Protein 2W7T (pdb70)

Organism: Trypanosoma brucei brucei (strain 927/4 GUTat10.1) (NCBI:txid185431)

Structure (mmCIF, N/CA/C/O backbone):
data_2W7T
#
_entry.id   2W7T
#
_cell.length_a   50.480
_cell.length_b   63.680
_cell.length_c   76.580
_cell.angle_alpha   90.00
_cell.angle_beta   90.00
_cell.angle_gamma   90.00
#
_symmetry.space_group_name_H-M   'P 21 21 21'
#
loop_
_entity.id
_entity.type
_entity.pdbx_description
1 polymer 'PUTATIVE CYTIDINE TRIPHOSPHATE SYNTHASE'
2 non-polymer 'CHLORIDE ION'
3 water water
#
loop_
_atom_site.group_PDB
_atom_site.id
_atom_site.type_symbol
_atom_site.label_atom_id
_atom_site.label_alt_id
_atom_site.label_comp_id
_atom_site.label_asym_id
_atom_site.label_entity_id
_atom_site.label_seq_id
_atom_site.pdbx_PDB_ins_code
_atom_site.Cartn_x
_atom_site.Cartn_y
_atom_site.Cartn_z
_atom_site.occupancy
_atom_site.B_iso_or_equiv
_atom_site.auth_seq_id
_atom_site.auth_comp_id
_atom_site.auth_asym_id
_atom_site.auth_atom_id
_atom_site.pdbx_PDB_model_num
ATOM 1 N N . THR A 1 8 ? 34.285 40.278 18.319 1.00 25.26 324 THR A N 1
ATOM 2 C CA . THR A 1 8 ? 35.187 41.402 18.745 1.00 25.01 324 THR A CA 1
ATOM 3 C C . THR A 1 8 ? 36.159 41.807 17.649 1.00 23.72 324 THR A C 1
ATOM 4 O O . THR A 1 8 ? 36.663 40.960 16.912 1.00 24.02 324 THR A O 1
ATOM 8 N N . VAL A 1 9 ? 36.449 43.099 17.568 1.00 22.10 325 VAL A N 1
ATOM 9 C CA . VAL A 1 9 ? 37.313 43.625 16.516 1.00 20.69 325 VAL A CA 1
ATOM 10 C C . VAL A 1 9 ? 38.664 44.045 17.096 1.00 19.70 325 VAL A C 1
ATOM 11 O O . VAL A 1 9 ? 38.732 44.967 17.889 1.00 19.58 325 VAL A O 1
ATOM 15 N N . ARG A 1 10 ? 39.727 43.355 16.698 1.00 18.98 326 ARG A N 1
ATOM 16 C CA . ARG A 1 10 ? 41.073 43.627 17.213 1.00 18.54 326 ARG A CA 1
ATOM 17 C C . ARG A 1 10 ? 41.751 44.771 16.470 1.00 16.70 326 ARG A C 1
ATOM 18 O O . ARG A 1 10 ? 42.119 44.602 15.300 1.00 16.36 326 ARG A O 1
ATOM 26 N N . ILE A 1 11 ? 41.955 45.900 17.148 1.00 15.08 327 ILE A N 1
ATOM 27 C CA . ILE A 1 11 ? 42.688 47.037 16.561 1.00 14.59 327 ILE A CA 1
ATOM 28 C C . ILE A 1 11 ? 44.028 47.256 17.258 1.00 14.10 327 ILE A C 1
ATOM 29 O O . ILE A 1 11 ? 44.081 47.396 18.488 1.00 13.21 327 ILE A O 1
ATOM 34 N N . ALA A 1 12 ? 45.111 47.262 16.466 1.00 13.47 328 ALA A N 1
ATOM 35 C CA . ALA A 1 12 ? 46.436 47.672 16.949 1.00 13.05 328 ALA A CA 1
ATOM 36 C C . ALA A 1 12 ? 46.486 49.212 17.018 1.00 12.98 328 ALA A C 1
ATOM 37 O O . ALA A 1 12 ? 46.308 49.878 15.997 1.00 11.92 328 ALA A O 1
ATOM 39 N N . PHE A 1 13 ? 46.719 49.748 18.221 1.00 13.05 329 PHE A N 1
ATOM 40 C CA . PHE A 1 13 ? 46.798 51.189 18.503 1.00 13.23 329 PHE A CA 1
ATOM 41 C C . PHE A 1 13 ? 48.256 51.473 18.754 1.00 13.82 329 PHE A C 1
ATOM 42 O O . PHE A 1 13 ? 48.780 51.150 19.823 1.00 13.55 329 PHE A O 1
ATOM 50 N N . VAL A 1 14 ? 48.920 52.055 17.763 1.00 14.91 330 VAL A N 1
ATOM 51 C CA . VAL A 1 14 ? 50.370 52.146 17.781 1.00 16.31 330 VAL A CA 1
ATOM 52 C C . VAL A 1 14 ? 50.836 53.483 18.307 1.00 17.57 330 VAL A C 1
ATOM 53 O O . VAL A 1 14 ? 50.794 54.478 17.599 1.00 17.69 330 VAL A O 1
ATOM 57 N N . GLY A 1 15 ? 51.282 53.476 19.563 1.00 19.66 331 GLY A N 1
ATOM 58 C CA . GLY A 1 15 ? 51.819 54.661 20.239 1.00 21.16 331 GLY A CA 1
ATOM 59 C C . GLY A 1 15 ? 52.501 54.250 21.545 1.00 22.77 331 GLY A C 1
ATOM 60 O O . GLY A 1 15 ? 53.650 53.781 21.543 1.00 21.67 331 GLY A O 1
ATOM 61 N N . LYS A 1 16 ? 51.775 54.399 22.657 1.00 24.83 332 LYS A N 1
ATOM 62 C CA . LYS A 1 16 ? 52.296 54.060 23.995 1.00 26.46 332 LYS A CA 1
ATOM 63 C C . LYS A 1 16 ? 51.351 53.126 24.762 1.00 27.52 332 LYS A C 1
ATOM 64 O O . LYS A 1 16 ? 50.194 52.904 24.352 1.00 27.59 332 LYS A O 1
ATOM 70 N N . TYR A 1 17 ? 51.871 52.576 25.864 1.00 28.46 333 TYR A N 1
ATOM 71 C CA . TYR A 1 17 ? 51.080 51.810 26.832 1.00 29.04 333 TYR A CA 1
ATOM 72 C C . TYR A 1 17 ? 50.135 52.749 27.584 1.00 30.24 333 TYR A C 1
ATOM 73 O O . TYR A 1 17 ? 50.457 53.929 27.798 1.00 30.07 333 TYR A O 1
ATOM 82 N N . LEU A 1 18 ? 48.975 52.218 27.978 1.00 31.79 334 LEU A N 1
ATOM 83 C CA . LEU A 1 18 ? 47.975 52.967 28.762 1.00 33.11 334 LEU A CA 1
ATOM 84 C C . LEU A 1 18 ? 48.607 53.765 29.894 1.00 34.43 334 LEU A C 1
ATOM 85 O O . LEU A 1 18 ? 48.335 54.962 30.072 1.00 34.65 334 LEU A O 1
ATOM 90 N N . GLN A 1 19 ? 49.449 53.067 30.651 1.00 35.79 335 GLN A N 1
ATOM 91 C CA . GLN A 1 19 ? 50.180 53.626 31.780 1.00 37.07 335 GLN A CA 1
ATOM 92 C C . GLN A 1 19 ? 50.785 55.006 31.501 1.00 37.77 335 GLN A C 1
ATOM 93 O O . GLN A 1 19 ? 50.695 55.901 32.343 1.00 38.58 335 GLN A O 1
ATOM 99 N N . ASP A 1 20 ? 51.399 55.173 30.329 1.00 38.25 336 ASP A N 1
ATOM 100 C CA . ASP A 1 20 ? 52.229 56.354 30.040 1.00 38.61 336 ASP A CA 1
ATOM 101 C C . ASP A 1 20 ? 51.659 57.267 28.937 1.00 38.60 336 ASP A C 1
ATOM 102 O O . ASP A 1 20 ? 52.361 58.153 28.432 1.00 39.10 336 ASP A O 1
ATOM 107 N N . ALA A 1 21 ? 50.389 57.058 28.588 1.00 38.45 337 ALA A N 1
ATOM 108 C CA . ALA A 1 21 ? 49.673 57.893 27.611 1.00 38.24 337 ALA A CA 1
ATOM 109 C C . ALA A 1 21 ? 49.006 59.127 28.255 1.00 38.05 337 ALA A C 1
ATOM 110 O O . ALA A 1 21 ? 48.703 60.100 27.560 1.00 37.84 337 ALA A O 1
ATOM 112 N N . GLY A 1 22 ? 48.765 59.068 29.569 1.00 37.52 338 GLY A N 1
ATOM 113 C CA . GLY A 1 22 ? 48.104 60.157 30.298 1.00 37.15 338 GLY A CA 1
ATOM 114 C C . GLY A 1 22 ? 46.647 60.353 29.896 1.00 36.21 338 GLY A C 1
ATOM 115 O O . GLY A 1 22 ? 45.806 59.476 30.103 1.00 36.87 338 GLY A O 1
ATOM 116 N N . ASP A 1 23 ? 46.345 61.519 29.336 1.00 35.13 339 ASP A N 1
ATOM 117 C CA . ASP A 1 23 ? 45.021 61.798 28.769 1.00 34.03 339 ASP A CA 1
ATOM 118 C C . ASP A 1 23 ? 45.162 62.163 27.285 1.00 32.62 339 ASP A C 1
ATOM 119 O O . ASP A 1 23 ? 44.288 62.824 26.702 1.00 32.11 339 ASP A O 1
ATOM 124 N N . THR A 1 24 ? 46.277 61.729 26.687 1.00 30.67 340 THR A N 1
ATOM 125 C CA . THR A 1 24 ? 46.649 62.124 25.334 1.00 29.67 340 THR A CA 1
ATOM 126 C C . THR A 1 24 ? 45.636 61.629 24.304 1.00 28.29 340 THR A C 1
ATOM 127 O O . THR A 1 24 ? 45.382 62.305 23.303 1.00 28.73 340 THR A O 1
ATOM 131 N N . TYR A 1 25 ? 45.060 60.458 24.552 1.00 26.48 341 TYR A N 1
ATOM 132 C CA . TYR A 1 25 ? 44.143 59.842 23.601 1.00 25.64 341 TYR A CA 1
ATOM 133 C C . TYR A 1 25 ? 42.686 59.988 24.013 1.00 24.06 341 TYR A C 1
ATOM 134 O O . TYR A 1 25 ? 41.830 59.297 23.491 1.00 23.11 341 TYR A O 1
ATOM 143 N N . PHE A 1 26 ? 42.398 60.897 24.938 1.00 22.84 342 PHE A N 1
ATOM 144 C CA . PHE A 1 26 ? 41.034 61.039 25.419 1.00 21.98 342 PHE A CA 1
ATOM 145 C C . PHE A 1 26 ? 40.016 61.156 24.275 1.00 20.54 342 PHE A C 1
ATOM 146 O O . PHE A 1 26 ? 39.067 60.382 24.188 1.00 20.14 342 PHE A O 1
ATOM 154 N N . SER A 1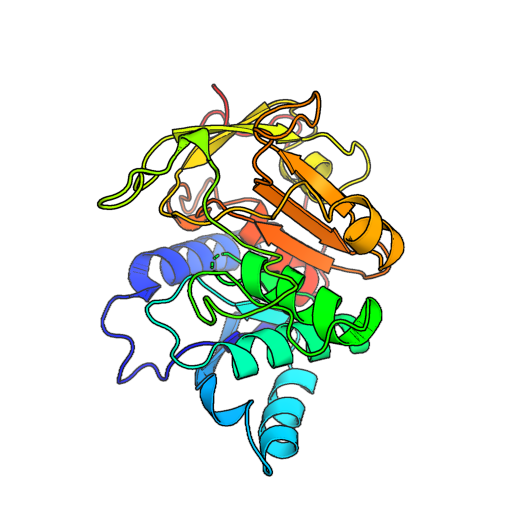 27 ? 40.209 62.123 23.397 1.00 19.05 343 SER A N 1
ATOM 155 C CA . SER A 1 27 ? 39.214 62.373 22.349 1.00 18.14 343 SER A CA 1
ATOM 156 C C . SER A 1 27 ? 39.241 61.274 21.273 1.00 16.84 343 SER A C 1
ATOM 157 O O . SER A 1 27 ? 38.203 60.946 20.695 1.00 15.26 343 SER A O 1
ATOM 160 N N . VAL A 1 28 ? 40.421 60.705 21.024 1.00 15.55 344 VAL A N 1
ATOM 161 C CA . VAL A 1 28 ? 40.541 59.611 20.056 1.00 15.00 344 VAL A CA 1
ATOM 162 C C . VAL A 1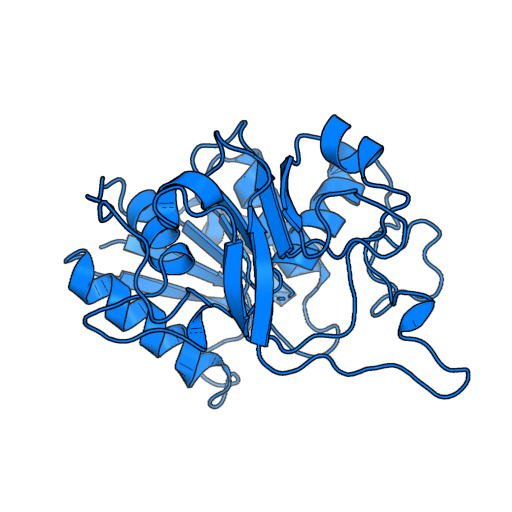 28 ? 39.668 58.444 20.515 1.00 15.12 344 VAL A C 1
ATOM 163 O O . VAL A 1 28 ? 38.868 57.939 19.753 1.00 14.81 344 VAL A O 1
ATOM 167 N N . LEU A 1 29 ? 39.797 58.080 21.784 1.00 15.92 345 LEU A N 1
ATOM 168 C CA . LEU A 1 29 ? 39.069 56.953 22.363 1.00 16.49 345 LEU A CA 1
ATOM 169 C C . LEU A 1 29 ? 37.567 57.205 22.448 1.00 16.75 345 LEU A C 1
ATOM 170 O O . LEU A 1 29 ? 36.769 56.274 22.291 1.00 15.73 345 LEU A O 1
ATOM 175 N N . GLN A 1 30 ? 37.179 58.462 22.671 1.00 17.02 346 GLN A N 1
ATOM 176 C CA . GLN A 1 30 ? 35.765 58.870 22.605 1.00 18.04 346 GLN A CA 1
ATOM 177 C C . GLN A 1 30 ? 35.167 58.601 21.236 1.00 17.06 346 GLN A C 1
ATOM 178 O O . GLN A 1 30 ? 34.064 58.110 21.127 1.00 16.97 346 GLN A O 1
ATOM 184 N N . CYS A 1 31 ? 35.903 58.978 20.198 1.00 16.60 347 CYS A N 1
ATOM 185 C CA . CYS A 1 31 ? 35.504 58.746 18.826 1.00 16.37 347 CYS A CA 1
ATOM 186 C C . CYS A 1 31 ? 35.374 57.248 18.568 1.00 16.44 347 CYS A C 1
ATOM 187 O O . CYS A 1 31 ? 34.360 56.816 18.048 1.00 15.80 347 CYS A O 1
ATOM 190 N N . PHE A 1 32 ? 36.373 56.454 18.952 1.00 16.54 348 PHE A N 1
ATOM 191 C CA . PHE A 1 32 ? 36.288 54.993 18.772 1.00 17.35 348 PHE A CA 1
ATOM 192 C C . PHE A 1 32 ? 35.023 54.445 19.421 1.00 17.56 348 PHE A C 1
ATOM 193 O O . PHE A 1 32 ? 34.416 53.507 18.924 1.00 17.26 348 PHE A O 1
ATOM 201 N N . GLU A 1 33 ? 34.641 55.039 20.544 1.00 18.11 349 GLU A N 1
ATOM 202 C CA . GLU A 1 33 ? 33.468 54.620 21.286 1.00 18.82 349 GLU A CA 1
ATOM 203 C C . GLU A 1 33 ? 32.167 55.017 20.562 1.00 18.05 349 GLU A C 1
ATOM 204 O O . GLU A 1 33 ? 31.225 54.230 20.532 1.00 17.77 349 GLU A O 1
ATOM 210 N N . HIS A 1 34 ? 32.121 56.208 19.966 1.00 17.60 350 HIS A N 1
ATOM 211 C CA . HIS A 1 34 ? 30.998 56.604 19.091 1.00 17.86 350 HIS A CA 1
ATOM 212 C C . HIS A 1 34 ? 30.778 55.596 17.956 1.00 17.92 350 HIS A C 1
ATOM 213 O O . HIS A 1 34 ? 29.636 55.268 17.572 1.00 17.00 350 HIS A O 1
ATOM 220 N N . CYS A 1 35 ? 31.892 55.160 17.387 1.00 17.01 351 CYS A N 1
ATOM 221 C CA . CYS A 1 35 ? 31.886 54.247 16.271 1.00 17.64 351 CYS A CA 1
ATOM 222 C C . CYS A 1 35 ? 31.449 52.851 16.723 1.00 18.70 351 CYS A C 1
ATOM 223 O O . CYS A 1 35 ? 30.656 52.189 16.046 1.00 18.52 351 CYS A O 1
ATOM 226 N N . GLN A 1 36 ? 31.966 52.426 17.865 1.00 19.90 352 GLN A N 1
ATOM 227 C CA . GLN A 1 36 ? 31.670 51.110 18.416 1.00 21.90 352 GLN A CA 1
ATOM 228 C C . GLN A 1 36 ? 30.170 50.954 18.579 1.00 22.50 352 GLN A C 1
ATOM 229 O O . GLN A 1 36 ? 29.598 49.894 18.269 1.00 22.17 352 GLN A O 1
ATOM 235 N N . ILE A 1 37 ? 29.536 52.036 19.033 1.00 23.30 353 ILE A N 1
ATOM 236 C CA . ILE A 1 37 ? 28.109 52.060 19.250 1.00 24.12 353 ILE A CA 1
ATOM 237 C C . ILE A 1 37 ? 27.360 52.079 17.930 1.00 24.29 353 ILE A C 1
ATOM 238 O O . ILE A 1 37 ? 26.361 51.363 17.778 1.00 24.92 353 ILE A O 1
ATOM 243 N N . ALA A 1 38 ? 27.820 52.895 16.976 1.00 24.00 354 ALA A N 1
ATOM 244 C CA . ALA A 1 38 ? 27.118 53.030 15.691 1.00 23.20 354 ALA A CA 1
ATOM 245 C C . ALA A 1 38 ? 27.145 51.723 14.887 1.00 22.64 354 ALA A C 1
ATOM 246 O O . ALA A 1 38 ? 26.211 51.444 14.114 1.00 22.19 354 ALA A O 1
ATOM 248 N N . LEU A 1 39 ? 28.222 50.953 15.059 1.00 21.96 355 LEU A N 1
ATOM 249 C CA . LEU A 1 39 ? 28.431 49.696 14.346 1.00 22.16 355 LEU A CA 1
ATOM 250 C C . LEU A 1 39 ? 27.945 48.472 15.111 1.00 22.78 355 LEU A C 1
ATOM 251 O O . LEU A 1 39 ? 27.741 47.428 14.512 1.00 22.82 355 LEU A O 1
ATOM 256 N N . GLN A 1 40 ? 27.826 48.587 16.428 1.00 23.42 356 GLN A N 1
ATOM 257 C CA . GLN A 1 40 ? 27.415 47.481 17.284 1.00 24.11 356 GLN A CA 1
ATOM 258 C C . GLN A 1 40 ? 28.419 46.340 17.256 1.00 24.12 356 GLN A C 1
ATOM 259 O O . GLN A 1 40 ? 28.079 45.168 17.067 1.00 24.35 356 GLN A O 1
ATOM 265 N N . VAL A 1 41 ? 29.677 46.704 17.485 1.00 24.23 357 VAL A N 1
ATOM 266 C CA . VAL A 1 41 ? 30.777 45.749 17.479 1.00 24.01 357 VAL A CA 1
ATOM 267 C C . VAL A 1 41 ? 31.534 45.821 18.802 1.00 24.07 357 VAL A C 1
ATOM 268 O O . VAL A 1 41 ? 31.643 46.879 19.418 1.00 23.77 357 VAL A O 1
ATOM 272 N N . ARG A 1 42 ? 32.047 44.680 19.233 1.00 23.78 358 ARG A N 1
ATOM 273 C CA . ARG A 1 42 ? 32.912 44.641 20.406 1.00 23.30 358 ARG A CA 1
ATOM 274 C C . ARG A 1 42 ? 34.324 45.075 19.989 1.00 22.84 358 ARG A C 1
ATOM 275 O O . ARG A 1 42 ? 35.042 44.285 19.393 1.00 22.69 358 ARG A O 1
ATOM 277 N N . LEU A 1 43 ? 34.710 46.316 20.277 1.00 22.11 359 LEU A N 1
ATOM 278 C CA . LEU A 1 43 ? 36.091 46.766 20.034 1.00 21.91 359 LEU A CA 1
ATOM 279 C C . LEU A 1 43 ? 37.078 46.206 21.074 1.00 20.84 359 LEU A C 1
ATOM 280 O O . LEU A 1 43 ? 36.842 46.297 22.271 1.00 20.41 359 LEU A O 1
ATOM 285 N N . ASP A 1 44 ? 38.170 45.610 20.601 1.00 19.67 360 ASP A N 1
ATOM 286 C CA . ASP A 1 44 ? 39.265 45.189 21.465 1.00 18.92 360 ASP A CA 1
ATOM 287 C C . ASP A 1 44 ? 40.576 45.844 21.011 1.00 17.73 360 ASP A C 1
ATOM 288 O O . ASP A 1 44 ? 41.283 45.326 20.134 1.00 17.21 360 ASP A O 1
ATOM 293 N N . ILE A 1 45 ? 40.901 46.985 21.610 1.00 16.18 361 ILE A N 1
ATOM 294 C CA . ILE A 1 45 ? 42.146 47.686 21.253 1.00 15.82 361 ILE A CA 1
ATOM 295 C C . ILE A 1 45 ? 43.387 47.045 21.916 1.00 14.99 361 ILE A C 1
ATOM 296 O O . ILE A 1 45 ? 43.417 46.799 23.132 1.00 13.77 361 ILE A O 1
ATOM 301 N N . LEU A 1 46 ? 44.374 46.729 21.077 1.00 14.33 362 LEU A N 1
ATOM 302 C CA . LEU A 1 46 ? 45.726 46.368 21.521 1.00 13.53 362 LEU A CA 1
ATOM 303 C C . LEU A 1 46 ? 46.599 47.637 21.542 1.00 13.08 362 LEU A C 1
ATOM 304 O O . LEU A 1 46 ? 46.942 48.166 20.481 1.00 12.33 362 LEU A O 1
ATOM 309 N N . TYR A 1 47 ? 46.931 48.119 22.736 1.00 12.37 363 TYR A N 1
ATOM 310 C CA . TYR A 1 47 ? 47.860 49.257 22.900 1.00 12.76 363 TYR A CA 1
ATOM 311 C C . TYR A 1 47 ? 49.293 48.771 22.760 1.00 11.65 363 TYR A C 1
ATOM 312 O O . TYR A 1 47 ? 49.785 48.019 23.582 1.00 10.64 363 TYR A O 1
ATOM 321 N N . VAL A 1 48 ? 49.925 49.196 21.672 1.00 11.71 364 VAL A N 1
ATOM 322 C CA . VAL A 1 48 ? 51.257 48.757 21.291 1.00 12.12 364 VAL A CA 1
ATOM 323 C C . VAL A 1 48 ? 52.231 49.916 21.467 1.00 12.00 364 VAL A C 1
ATOM 324 O O . VAL A 1 48 ? 51.983 51.019 20.993 1.00 11.61 364 VAL A O 1
ATOM 328 N N . ASP A 1 49 ? 53.321 49.657 22.168 1.00 12.25 365 ASP A N 1
ATOM 329 C CA . ASP A 1 49 ? 54.438 50.601 22.262 1.00 12.73 365 ASP A CA 1
ATOM 330 C C . ASP A 1 49 ? 55.164 50.627 20.925 1.00 12.75 365 ASP A C 1
ATOM 331 O O . ASP A 1 49 ? 55.757 49.615 20.517 1.00 12.33 365 ASP A O 1
ATOM 336 N N . SER A 1 50 ? 55.120 51.779 20.246 1.00 12.72 366 SER A N 1
ATOM 337 C CA . SER A 1 50 ? 55.687 51.903 18.885 1.00 12.36 366 SER A CA 1
ATOM 338 C C . SER A 1 50 ? 57.174 51.561 18.815 1.00 12.32 366 SER A C 1
ATOM 339 O O . SER A 1 50 ? 57.673 51.124 17.771 1.00 10.76 366 SER A O 1
ATOM 342 N N . GLU A 1 51 ? 57.903 51.797 19.906 1.00 12.55 367 GLU A N 1
ATOM 343 C CA . GLU A 1 51 ? 59.331 51.514 19.924 1.00 13.57 367 GLU A CA 1
ATOM 344 C C . GLU A 1 51 ? 59.659 50.016 19.804 1.00 13.55 367 GLU A C 1
ATOM 345 O O . GLU A 1 51 ? 60.741 49.643 19.361 1.00 11.89 367 GLU A O 1
ATOM 351 N N . GLU A 1 52 ? 58.703 49.162 20.161 1.00 14.55 368 GLU A N 1
ATOM 352 C CA . GLU A 1 52 ? 58.858 47.709 20.013 1.00 15.42 368 GLU A CA 1
ATOM 353 C C . GLU A 1 52 ? 58.815 47.266 18.541 1.00 15.92 368 GLU A C 1
ATOM 354 O O . GLU A 1 52 ? 59.186 46.135 18.198 1.00 15.52 368 GLU A O 1
ATOM 360 N N . LEU A 1 53 ? 58.372 48.168 17.671 1.00 16.39 369 LEU A N 1
ATOM 361 C CA . LEU A 1 53 ? 58.325 47.910 16.237 1.00 16.88 369 LEU A CA 1
ATOM 362 C C . LEU A 1 53 ? 59.585 48.398 15.518 1.00 17.77 369 LEU A C 1
ATOM 363 O O . LEU A 1 53 ? 59.643 48.401 14.277 1.00 17.24 369 LEU A O 1
ATOM 368 N N . GLU A 1 54 ? 60.590 48.802 16.292 1.00 18.68 370 GLU A N 1
ATOM 369 C CA . GLU A 1 54 ? 61.910 49.115 15.741 1.00 19.72 370 GLU A CA 1
ATOM 370 C C . GLU A 1 54 ? 63.004 48.241 16.362 1.00 20.26 370 GLU A C 1
ATOM 371 O O . GLU A 1 54 ? 62.858 47.732 17.475 1.00 19.46 370 GLU A O 1
ATOM 377 N N . GLY A 1 55 ? 64.089 48.060 15.613 1.00 21.03 371 GLY A N 1
ATOM 378 C CA . GLY A 1 55 ? 65.276 47.355 16.103 1.00 22.03 371 GLY A CA 1
ATOM 379 C C . GLY A 1 55 ? 65.376 45.884 15.698 1.00 22.88 371 GLY A C 1
ATOM 380 O O . GLY A 1 55 ? 64.507 45.357 14.993 1.00 22.97 371 GLY A O 1
ATOM 381 N N . PRO A 1 56 ? 66.440 45.198 16.167 1.00 23.84 372 PRO A N 1
ATOM 382 C CA . PRO A 1 56 ? 66.691 43.800 15.801 1.00 24.28 372 PRO A CA 1
ATOM 383 C C . PRO A 1 56 ? 65.538 42.835 16.111 1.00 24.06 372 PRO A C 1
ATOM 384 O O . PRO A 1 56 ? 65.365 41.843 15.405 1.00 24.33 372 PRO A O 1
ATOM 388 N N . ASN A 1 57 ? 64.752 43.129 17.139 1.00 24.18 373 ASN A N 1
ATOM 389 C CA . ASN A 1 57 ? 63.715 42.194 17.590 1.00 24.24 373 ASN A CA 1
ATOM 390 C C . ASN A 1 57 ? 62.322 42.461 17.038 1.00 23.47 373 ASN A C 1
ATOM 391 O O . ASN A 1 57 ? 61.394 41.715 17.345 1.00 23.56 373 ASN A O 1
ATOM 396 N N . ALA A 1 58 ? 62.187 43.498 16.206 1.00 22.79 374 ALA A N 1
ATOM 397 C CA . ALA A 1 58 ? 60.888 44.027 15.772 1.00 22.01 374 ALA A CA 1
ATOM 398 C C . ALA A 1 58 ? 59.949 43.006 15.125 1.00 21.57 374 ALA A C 1
ATOM 399 O O . ALA A 1 58 ? 58.741 43.209 15.145 1.00 20.41 374 ALA A O 1
ATOM 401 N N . ASP A 1 59 ? 60.487 41.926 14.547 1.00 21.39 375 ASP A N 1
ATOM 402 C CA . ASP A 1 59 ? 59.635 40.881 13.938 1.00 21.82 375 ASP A CA 1
ATOM 403 C C . ASP A 1 59 ? 58.646 40.286 14.981 1.00 21.36 375 ASP A C 1
ATOM 404 O O . ASP A 1 59 ? 57.547 39.848 14.635 1.00 21.04 375 ASP A O 1
ATOM 409 N N . GLU A 1 60 ? 59.055 40.292 16.250 1.00 20.70 376 GLU A N 1
ATOM 410 C CA . GLU A 1 60 ? 58.204 39.878 17.377 1.00 20.59 376 GLU A CA 1
ATOM 411 C C . GLU A 1 60 ? 56.944 40.748 17.507 1.00 20.15 376 GLU A C 1
ATOM 412 O O . GLU A 1 60 ? 55.843 40.234 17.715 1.00 19.42 376 GLU A O 1
ATOM 418 N N . ALA A 1 61 ? 57.127 42.061 17.371 1.00 19.37 377 ALA A N 1
ATOM 419 C CA . ALA A 1 61 ? 56.034 43.032 17.415 1.00 19.32 377 ALA A CA 1
ATOM 420 C C . ALA A 1 61 ? 55.208 43.047 16.146 1.00 19.37 377 ALA A C 1
ATOM 421 O O . ALA A 1 61 ? 53.988 43.237 16.183 1.00 19.59 377 ALA A O 1
ATOM 423 N N . ARG A 1 62 ? 55.878 42.912 15.008 1.00 19.63 378 ARG A N 1
ATOM 424 C CA . ARG A 1 62 ? 55.178 42.819 13.746 1.00 20.28 378 ARG A CA 1
ATOM 425 C C . ARG A 1 62 ? 54.171 41.665 13.787 1.00 19.56 378 ARG A C 1
ATOM 426 O O . ARG A 1 62 ? 53.068 41.793 13.271 1.00 18.76 378 ARG A O 1
ATOM 434 N N . LYS A 1 63 ? 54.556 40.540 14.395 1.00 19.55 379 LYS A N 1
ATOM 435 C CA . LYS A 1 63 ? 53.661 39.375 14.494 1.00 19.70 379 LYS A CA 1
ATOM 436 C C . LYS A 1 63 ? 52.360 39.753 15.217 1.00 18.58 379 LYS A C 1
ATOM 437 O O . LYS A 1 63 ? 51.279 39.334 14.818 1.00 18.90 379 LYS A O 1
ATOM 443 N N . ALA A 1 64 ? 52.468 40.557 16.267 1.00 17.49 380 ALA A N 1
ATOM 444 C CA . ALA A 1 64 ? 51.288 41.016 16.992 1.00 16.83 380 ALA A CA 1
ATOM 445 C C . ALA A 1 64 ? 50.323 41.785 16.050 1.00 15.93 380 ALA A C 1
ATOM 446 O O . ALA A 1 64 ? 49.111 41.552 16.061 1.00 14.92 380 ALA A O 1
ATOM 448 N N . LEU A 1 65 ? 50.871 42.642 15.196 1.00 15.26 381 LEU A N 1
ATOM 449 C CA . LEU A 1 65 ? 50.054 43.413 14.245 1.00 15.58 381 LEU A CA 1
ATOM 450 C C . LEU A 1 65 ? 49.334 42.522 13.226 1.00 15.50 381 LEU A C 1
ATOM 451 O O . LEU A 1 65 ? 48.204 42.805 12.850 1.00 14.84 381 LEU A O 1
ATOM 456 N N . LEU A 1 66 ? 50.003 41.450 12.795 1.00 15.92 382 LEU A N 1
ATOM 457 C CA . LEU A 1 66 ? 49.466 40.550 11.778 1.00 16.49 382 LEU A CA 1
ATOM 458 C C . LEU A 1 66 ? 48.226 39.824 12.260 1.00 16.15 382 LEU A C 1
ATOM 459 O O . LEU A 1 66 ? 47.436 39.357 11.461 1.00 16.73 382 LEU A O 1
ATOM 464 N N . GLY A 1 67 ? 48.074 39.700 13.568 1.00 15.73 383 GLY A N 1
ATOM 465 C CA . GLY A 1 67 ? 46.895 39.073 14.129 1.00 15.66 383 GLY A CA 1
ATOM 466 C C . GLY A 1 67 ? 45.787 40.059 14.423 1.00 14.48 383 GLY A C 1
ATOM 467 O O . GLY A 1 67 ? 44.795 39.691 15.002 1.00 14.81 383 GLY A O 1
ATOM 468 N N . CYS A 1 68 ? 45.935 41.309 14.002 1.00 13.69 384 CYS A N 1
ATOM 469 C CA . CYS A 1 68 ? 44.894 42.307 14.208 1.00 12.63 384 CYS A CA 1
ATOM 470 C C . CYS A 1 68 ? 43.966 42.459 12.981 1.00 12.65 384 CYS A C 1
ATOM 471 O O . CYS A 1 68 ? 44.336 42.106 11.869 1.00 13.74 384 CYS A O 1
ATOM 474 N N . ASP A 1 69 ? 42.768 42.993 13.201 1.00 12.01 385 ASP A N 1
ATOM 475 C CA . ASP A 1 69 ? 41.801 43.272 12.132 1.00 11.91 385 ASP A CA 1
ATOM 476 C C . ASP A 1 69 ? 42.016 44.669 11.523 1.00 10.73 385 ASP A C 1
ATOM 477 O O . ASP A 1 69 ? 41.580 44.952 10.410 1.00 9.30 385 ASP A O 1
ATOM 482 N N . GLY A 1 70 ? 42.658 45.536 12.296 1.00 9.85 386 GLY A N 1
ATOM 483 C CA . GLY A 1 70 ? 42.992 46.872 11.847 1.00 9.44 386 GLY A CA 1
ATOM 484 C C . GLY A 1 70 ? 44.205 47.384 12.581 1.00 8.78 386 GLY A C 1
ATOM 485 O O . GLY A 1 70 ? 44.544 46.911 13.656 1.00 8.49 386 GLY A O 1
ATOM 486 N N . ILE A 1 71 ? 44.862 48.347 11.958 1.00 9.05 387 ILE A N 1
ATOM 487 C CA . ILE A 1 71 ? 46.059 48.970 12.478 1.00 8.96 387 ILE A CA 1
ATOM 488 C C . ILE A 1 71 ? 45.862 50.497 12.419 1.00 9.20 387 ILE A C 1
ATOM 489 O O . ILE A 1 71 ? 45.617 51.060 11.358 1.00 8.20 387 ILE A O 1
ATOM 494 N N . PHE A 1 72 ? 45.981 51.137 13.573 1.00 9.50 388 PHE A N 1
ATOM 495 C CA . PHE A 1 72 ? 45.724 52.558 13.726 1.00 9.97 388 PHE A CA 1
ATOM 496 C C . PHE A 1 72 ? 46.963 53.318 14.268 1.00 10.29 388 PHE A C 1
ATOM 497 O O . PHE A 1 72 ? 47.588 52.886 15.256 1.00 9.78 388 PHE A O 1
ATOM 505 N N . VAL A 1 73 ? 47.322 54.440 13.623 1.00 9.83 389 VAL A N 1
ATOM 506 C CA . VAL A 1 73 ? 48.402 55.291 14.119 1.00 9.87 389 VAL A CA 1
ATOM 507 C C . VAL A 1 73 ? 47.909 56.732 14.380 1.00 11.01 389 VAL A C 1
ATOM 508 O O . VAL A 1 73 ? 47.653 57.482 13.445 1.00 9.83 389 VAL A O 1
ATOM 512 N N . PRO A 1 74 ? 47.764 57.110 15.667 1.00 12.43 390 PRO A N 1
ATOM 513 C CA . PRO A 1 74 ? 47.294 58.453 15.978 1.00 13.71 390 PRO A CA 1
ATOM 514 C C . PRO A 1 74 ? 48.383 59.506 15.883 1.00 15.19 390 PRO A C 1
ATOM 515 O O . PRO A 1 74 ? 49.565 59.183 15.665 1.00 14.44 390 PRO A O 1
ATOM 519 N N . GLY A 1 75 ? 47.976 60.763 16.067 1.00 17.22 391 GLY A N 1
ATOM 520 C CA . GLY A 1 75 ? 48.926 61.851 16.265 1.00 18.95 391 GLY A CA 1
ATOM 521 C C . GLY A 1 75 ? 49.726 61.591 17.530 1.00 20.82 391 GLY A C 1
ATOM 522 O O . GLY A 1 75 ? 49.242 60.949 18.475 1.00 21.03 391 GLY A O 1
ATOM 523 N N . GLY A 1 76 ? 50.955 62.071 17.539 1.00 22.88 392 GLY A N 1
ATOM 524 C CA . GLY A 1 76 ? 51.857 61.864 18.659 1.00 25.70 392 GLY A CA 1
ATOM 525 C C . GLY A 1 76 ? 52.846 63.006 18.743 1.00 27.87 392 GLY A C 1
ATOM 526 O O . GLY A 1 76 ? 52.793 63.954 17.956 1.00 28.33 392 GLY A O 1
ATOM 527 N N . PHE A 1 77 ? 53.770 62.923 19.689 1.00 30.41 393 PHE A N 1
ATOM 528 C CA . PHE A 1 77 ? 54.631 64.069 19.950 1.00 31.61 393 PHE A CA 1
ATOM 529 C C . PHE A 1 77 ? 56.064 63.644 20.011 1.00 31.82 393 PHE A C 1
ATOM 530 O O . PHE A 1 77 ? 56.385 62.538 20.465 1.00 31.81 393 PHE A O 1
ATOM 538 N N . GLY A 1 78 ? 56.922 64.545 19.538 1.00 32.41 394 GLY A N 1
ATOM 539 C CA . GLY A 1 78 ? 58.344 64.288 19.419 1.00 32.62 394 GLY A CA 1
ATOM 540 C C . GLY A 1 78 ? 58.600 63.206 18.398 1.00 32.71 394 GLY A C 1
ATOM 541 O O . GLY A 1 78 ? 57.676 62.767 17.683 1.00 32.99 394 GLY A O 1
ATOM 542 N N . ASN A 1 79 ? 59.852 62.768 18.352 1.00 32.25 395 ASN A N 1
ATOM 543 C CA . ASN A 1 79 ? 60.288 61.761 17.387 1.00 32.36 395 ASN A CA 1
ATOM 544 C C . ASN A 1 79 ? 60.279 60.344 17.963 1.00 31.51 395 ASN A C 1
ATOM 545 O O . ASN A 1 79 ? 60.826 59.415 17.353 1.00 31.60 395 ASN A O 1
ATOM 550 N N . ARG A 1 80 ? 59.631 60.182 19.117 1.00 30.43 396 ARG A N 1
ATOM 551 C CA . ARG A 1 80 ? 59.562 58.894 19.787 1.00 29.16 396 ARG A CA 1
ATOM 552 C C . ARG A 1 80 ? 58.797 57.936 18.885 1.00 26.59 396 ARG A C 1
ATOM 553 O O . ARG A 1 80 ? 57.647 58.194 18.546 1.00 25.99 396 ARG A O 1
ATOM 561 N N . GLY A 1 81 ? 59.455 56.852 18.482 1.00 23.96 397 GLY A N 1
ATOM 562 C CA . GLY A 1 81 ? 58.785 55.752 17.811 1.00 21.84 397 GLY A CA 1
ATOM 563 C C . GLY A 1 81 ? 58.347 55.994 16.372 1.00 20.02 397 GLY A C 1
ATOM 564 O O . GLY A 1 81 ? 57.460 55.302 15.883 1.00 17.90 397 GLY A O 1
ATOM 565 N N . VAL A 1 82 ? 58.978 56.954 15.680 1.00 18.42 398 VAL A N 1
ATOM 566 C CA . VAL A 1 82 ? 58.611 57.260 14.300 1.00 16.94 398 VAL A CA 1
ATOM 567 C C . VAL A 1 82 ? 58.874 56.056 13.395 1.00 15.79 398 VAL A C 1
ATOM 568 O O . VAL A 1 82 ? 58.020 55.691 12.610 1.00 15.10 398 VAL A O 1
ATOM 572 N N . ASP A 1 83 ? 60.041 55.431 13.515 1.00 15.27 399 ASP A N 1
ATOM 573 C CA . ASP A 1 83 ? 60.392 54.266 12.684 1.00 14.59 399 ASP A CA 1
ATOM 574 C C . ASP A 1 83 ? 59.453 53.062 12.905 1.00 13.57 399 ASP A C 1
ATOM 575 O O . ASP A 1 83 ? 59.109 52.339 11.949 1.00 12.43 399 ASP A O 1
ATOM 580 N N . GLY A 1 84 ? 59.041 52.860 14.153 1.00 12.37 400 GLY A N 1
ATOM 581 C CA . GLY A 1 84 ? 58.046 51.843 14.478 1.00 11.95 400 GLY A CA 1
ATOM 582 C C . GLY A 1 84 ? 56.665 52.117 13.893 1.00 11.09 400 GLY A C 1
ATOM 583 O O . GLY A 1 84 ? 55.966 51.206 13.473 1.00 10.47 400 GLY A O 1
ATOM 584 N N . LYS A 1 85 ? 56.262 53.380 13.882 1.00 11.25 401 LYS A N 1
ATOM 585 C CA . LYS A 1 85 ? 54.983 53.778 13.281 1.00 10.83 401 LYS A CA 1
ATOM 586 C C . LYS A 1 85 ? 55.007 53.597 11.752 1.00 10.35 401 LYS A C 1
ATOM 587 O O . LYS A 1 85 ? 54.030 53.125 11.176 1.00 9.63 401 LYS A O 1
ATOM 593 N N . CYS A 1 86 ? 56.131 53.932 11.110 1.00 10.12 402 CYS A N 1
ATOM 594 C CA . CYS A 1 86 ? 56.344 53.619 9.706 1.00 10.54 402 CYS A CA 1
ATOM 595 C C . CYS A 1 86 ? 56.229 52.117 9.469 1.00 10.77 402 CYS A C 1
ATOM 596 O O . CYS A 1 86 ? 55.598 51.694 8.510 1.00 10.57 402 CYS A O 1
ATOM 599 N N . ALA A 1 87 ? 56.869 51.334 10.341 1.00 11.36 403 ALA A N 1
ATOM 600 C CA . ALA A 1 87 ? 56.794 49.864 10.306 1.00 11.30 403 ALA A CA 1
ATOM 601 C C . ALA A 1 87 ? 55.370 49.328 10.478 1.00 11.41 403 ALA A C 1
ATOM 602 O O . ALA A 1 87 ? 55.026 48.321 9.859 1.00 11.68 403 ALA A O 1
ATOM 604 N N . ALA A 1 88 ? 54.544 49.986 11.302 1.00 10.97 404 ALA A N 1
ATOM 605 C CA . ALA A 1 88 ? 53.095 49.650 11.369 1.00 10.93 404 ALA A CA 1
ATOM 606 C C . ALA A 1 88 ? 52.405 49.840 10.030 1.00 10.12 404 ALA A C 1
ATOM 607 O O . ALA A 1 88 ? 51.617 49.006 9.621 1.00 10.24 404 ALA A O 1
ATOM 609 N N . ALA A 1 89 ? 52.668 50.962 9.376 1.00 10.31 405 ALA A N 1
ATOM 610 C CA . ALA A 1 89 ? 52.092 51.249 8.052 1.00 9.76 405 ALA A CA 1
ATOM 611 C C . ALA A 1 89 ? 52.592 50.238 7.006 1.00 9.36 405 ALA A C 1
ATOM 612 O O . ALA A 1 89 ? 51.848 49.785 6.137 1.00 9.45 405 ALA A O 1
ATOM 614 N N . GLN A 1 90 ? 53.855 49.869 7.093 1.00 9.95 406 GLN A N 1
ATOM 615 C CA . GLN A 1 90 ? 54.403 48.865 6.182 1.00 10.87 406 GLN A CA 1
ATOM 616 C C . GLN A 1 90 ? 53.667 47.529 6.313 1.00 10.34 406 GLN A C 1
ATOM 617 O O . GLN A 1 90 ? 53.243 46.957 5.329 1.00 10.52 406 GLN A O 1
ATOM 623 N N . VAL A 1 91 ? 53.485 47.052 7.541 1.00 10.69 407 VAL A N 1
ATOM 624 C CA . VAL A 1 91 ? 52.778 45.776 7.777 1.00 10.32 407 VAL A CA 1
ATOM 625 C C . VAL A 1 91 ? 51.375 45.815 7.173 1.00 10.61 407 VAL A C 1
ATOM 626 O O . VAL A 1 91 ? 50.948 44.889 6.462 1.00 9.76 407 VAL A O 1
ATOM 630 N N . ALA A 1 92 ? 50.661 46.888 7.488 1.00 10.39 408 ALA A N 1
ATOM 631 C CA . ALA A 1 92 ? 49.350 47.136 6.930 1.00 10.46 408 ALA A CA 1
ATOM 632 C C . ALA A 1 92 ? 49.333 47.058 5.391 1.00 10.14 408 ALA A C 1
ATOM 633 O O . ALA A 1 92 ? 48.479 46.379 4.818 1.00 9.99 408 ALA A O 1
ATOM 635 N N . ARG A 1 93 ? 50.271 47.740 4.740 1.00 10.45 409 ARG A N 1
ATOM 636 C CA . ARG A 1 93 ? 50.298 47.843 3.272 1.00 11.21 409 ARG A CA 1
ATOM 637 C C . ARG A 1 93 ? 50.641 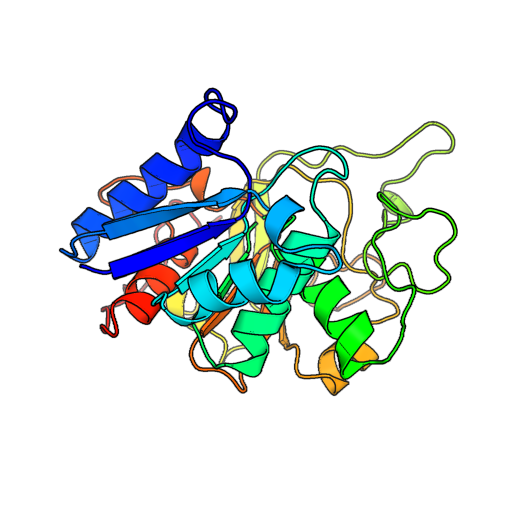46.491 2.647 1.00 12.66 409 ARG A C 1
ATOM 638 O O . ARG A 1 93 ? 49.988 46.051 1.724 1.00 13.91 409 ARG A O 1
ATOM 646 N N . MET A 1 94 ? 51.647 45.832 3.198 1.00 13.94 410 MET A N 1
ATOM 647 C CA . MET A 1 94 ? 52.088 44.531 2.716 1.00 14.98 410 MET A CA 1
ATOM 648 C C . MET A 1 94 ? 51.144 43.367 3.015 1.00 14.76 410 MET A C 1
ATOM 649 O O . MET A 1 94 ? 51.255 42.328 2.379 1.00 14.98 410 MET A O 1
ATOM 654 N N . ASN A 1 95 ? 50.207 43.525 3.950 1.00 14.59 411 ASN A N 1
ATOM 655 C CA . ASN A 1 95 ? 49.338 42.407 4.342 1.00 14.38 411 ASN A CA 1
ATOM 656 C C . ASN A 1 95 ? 47.857 42.645 4.154 1.00 13.42 411 ASN A C 1
ATOM 657 O O . ASN A 1 95 ? 47.062 41.837 4.587 1.00 13.40 411 ASN A O 1
ATOM 662 N N . ASN A 1 96 ? 47.488 43.753 3.518 1.00 12.63 412 ASN A N 1
ATOM 663 C CA . ASN A 1 96 ? 46.089 44.130 3.317 1.00 12.01 412 ASN A CA 1
ATOM 664 C C . ASN A 1 96 ? 45.261 44.038 4.626 1.00 11.09 412 ASN A C 1
ATOM 665 O O . ASN A 1 96 ? 44.141 43.521 4.652 1.00 10.58 412 ASN A O 1
ATOM 670 N N . ILE A 1 97 ? 45.840 44.569 5.701 1.00 9.84 413 ILE A N 1
ATOM 671 C CA . ILE A 1 97 ? 45.149 44.776 6.989 1.00 9.78 413 ILE A CA 1
ATOM 672 C C . ILE A 1 97 ? 44.723 46.249 6.998 1.00 8.95 413 ILE A C 1
ATOM 673 O O . ILE A 1 97 ? 45.581 47.120 6.804 1.00 8.78 413 ILE A O 1
ATOM 678 N N . PRO A 1 98 ? 43.400 46.536 7.132 1.00 8.60 414 PRO A N 1
ATOM 679 C CA . PRO A 1 98 ? 42.919 47.938 7.190 1.00 7.94 414 PRO A CA 1
ATOM 680 C C . PRO A 1 98 ? 43.811 48.872 8.031 1.00 7.44 414 PRO A C 1
ATOM 681 O O . PRO A 1 98 ? 44.203 48.524 9.158 1.00 5.29 414 PRO A O 1
ATOM 685 N N . TYR A 1 99 ? 44.124 50.041 7.465 1.00 7.35 415 TYR A N 1
ATOM 686 C CA . TYR A 1 99 ? 45.015 51.011 8.094 1.00 7.97 415 TYR A CA 1
ATOM 687 C C . TYR A 1 99 ? 44.344 52.360 8.160 1.00 7.86 415 TYR A C 1
ATOM 688 O O . TYR A 1 99 ? 43.760 52.806 7.164 1.00 6.48 415 TYR A O 1
ATOM 697 N N . PHE A 1 100 ? 44.463 52.999 9.325 1.00 7.63 416 PHE A N 1
ATOM 698 C CA . PHE A 1 100 ? 43.999 54.369 9.525 1.00 8.04 416 PHE A CA 1
ATOM 699 C C . PHE A 1 100 ? 45.047 55.184 10.286 1.00 7.61 416 PHE A C 1
ATOM 700 O O . PHE A 1 100 ? 45.449 54.830 11.379 1.00 7.74 416 PHE A O 1
ATOM 708 N N . GLY A 1 101 ? 45.507 56.264 9.664 1.00 7.16 417 GLY A N 1
ATOM 709 C CA . GLY A 1 101 ? 46.461 57.166 10.266 1.00 6.92 417 GLY A CA 1
ATOM 710 C C . GLY A 1 101 ? 45.909 58.582 10.401 1.00 6.39 417 GLY A C 1
ATOM 711 O O . GLY A 1 101 ? 45.177 59.052 9.536 1.00 6.16 417 GLY A O 1
ATOM 712 N N . VAL A 1 102 ? 46.222 59.240 11.511 1.00 6.05 418 VAL A N 1
ATOM 713 C CA . VAL A 1 102 ? 45.768 60.623 11.761 1.00 6.70 418 VAL A CA 1
ATOM 714 C C . VAL A 1 102 ? 46.989 61.520 12.052 1.00 6.90 418 VAL A C 1
ATOM 715 O O . VAL A 1 102 ? 47.776 61.239 12.972 1.00 6.97 418 VAL A O 1
ATOM 735 N N . LEU A 1 104 ? 50.263 62.499 12.368 1.00 9.44 420 LEU A N 1
ATOM 736 C CA . LEU A 1 104 ? 51.521 61.743 12.313 1.00 9.86 420 LEU A CA 1
ATOM 737 C C . LEU A 1 104 ? 51.333 60.383 11.618 1.00 9.77 420 LEU A C 1
ATOM 738 O O . LEU A 1 104 ? 52.260 59.884 10.943 1.00 9.44 420 LEU A O 1
ATOM 743 N N . GLY A 1 105 ? 50.137 59.817 11.785 1.00 9.89 421 GLY A N 1
ATOM 744 C CA . GLY A 1 105 ? 49.714 58.618 11.080 1.00 10.02 421 GLY A CA 1
ATOM 745 C C . GLY A 1 105 ? 49.704 58.732 9.562 1.00 9.74 421 GLY A C 1
ATOM 746 O O . GLY A 1 105 ? 49.998 57.762 8.885 1.00 9.90 421 GLY A O 1
ATOM 747 N N . MET A 1 106 ? 49.356 59.899 9.026 1.00 9.46 422 MET A N 1
ATOM 748 C CA . MET A 1 106 ? 49.462 60.113 7.580 1.00 10.24 422 MET A CA 1
ATOM 749 C C . MET A 1 106 ? 50.932 60.319 7.174 1.00 10.64 422 MET A C 1
ATOM 750 O O . MET A 1 106 ? 51.401 59.762 6.186 1.00 11.67 422 MET A O 1
ATOM 755 N N . GLN A 1 107 ? 51.667 61.093 7.953 1.00 10.87 423 GLN A N 1
ATOM 756 C CA . GLN A 1 107 ? 53.081 61.344 7.675 1.00 10.83 423 GLN A CA 1
ATOM 757 C C . GLN A 1 107 ? 53.925 60.064 7.572 1.00 9.92 423 GLN A C 1
ATOM 758 O O . GLN A 1 107 ? 54.775 59.938 6.694 1.00 8.42 423 GLN A O 1
ATOM 764 N N . VAL A 1 108 ? 53.696 59.128 8.490 1.00 9.22 424 VAL A N 1
ATOM 765 C CA . VAL A 1 108 ? 54.433 57.864 8.470 1.00 8.53 424 VAL A CA 1
ATOM 766 C C . VAL A 1 108 ? 54.026 56.969 7.279 1.00 8.15 424 VAL A C 1
ATOM 767 O O . VAL A 1 108 ? 54.841 56.198 6.801 1.00 8.12 424 VAL A O 1
ATOM 771 N N . ALA A 1 109 ? 52.782 57.067 6.817 1.00 7.58 425 ALA A N 1
ATOM 772 C CA . ALA A 1 109 ? 52.354 56.349 5.610 1.00 7.98 425 ALA A CA 1
ATOM 773 C C . ALA A 1 109 ? 53.168 56.846 4.410 1.00 7.60 425 ALA A C 1
ATOM 774 O O . ALA A 1 109 ? 53.658 56.058 3.597 1.00 6.98 425 ALA A O 1
ATOM 776 N N . VAL A 1 110 ? 53.359 58.162 4.343 1.00 7.78 426 VAL A N 1
ATOM 777 C CA . VAL A 1 110 ? 54.146 58.779 3.286 1.00 6.86 426 VAL A CA 1
ATOM 778 C C . VAL A 1 110 ? 55.626 58.386 3.382 1.00 7.42 426 VAL A C 1
ATOM 779 O O . VAL A 1 110 ? 56.241 58.015 2.370 1.00 6.16 426 VAL A O 1
ATOM 783 N N . ILE A 1 111 ? 56.181 58.442 4.600 1.00 7.96 427 ILE A N 1
ATOM 784 C CA . ILE A 1 111 ? 57.589 58.112 4.837 1.00 8.51 427 ILE A CA 1
ATOM 785 C C . ILE A 1 111 ? 57.865 56.630 4.551 1.00 8.77 427 ILE A C 1
ATOM 786 O O . ILE A 1 111 ? 58.852 56.269 3.869 1.00 7.54 427 ILE A O 1
ATOM 791 N N . GLU A 1 112 ? 56.962 55.793 5.063 1.00 9.13 428 GLU A N 1
ATOM 792 C CA . GLU A 1 112 ? 56.996 54.356 4.817 1.00 10.79 428 GLU A CA 1
ATOM 793 C C . GLU A 1 112 ? 57.098 54.035 3.317 1.00 10.67 428 GLU A C 1
ATOM 794 O O . GLU A 1 112 ? 57.956 53.265 2.875 1.00 10.69 428 GLU A O 1
ATOM 800 N N . LEU A 1 113 ? 56.175 54.605 2.565 1.00 11.08 429 LEU A N 1
ATOM 801 C CA . LEU A 1 113 ? 56.053 54.327 1.149 1.00 11.64 429 LEU A CA 1
ATOM 802 C C . LEU A 1 113 ? 57.275 54.860 0.410 1.00 11.68 429 LEU A C 1
ATOM 803 O O . LEU A 1 113 ? 57.795 54.195 -0.494 1.00 11.75 429 LEU A O 1
ATOM 808 N N . SER A 1 114 ? 57.757 56.027 0.825 1.00 11.87 430 SER A N 1
ATOM 809 C CA . SER A 1 114 ? 58.944 56.636 0.222 1.00 11.96 430 SER A CA 1
ATOM 810 C C . SER A 1 114 ? 60.199 55.767 0.412 1.00 12.36 430 SER A C 1
ATOM 811 O O . SER A 1 114 ? 61.008 55.621 -0.502 1.00 12.23 430 SER A O 1
ATOM 814 N N . ARG A 1 115 ? 60.342 55.185 1.593 1.00 12.83 431 ARG A N 1
ATOM 815 C CA . ARG A 1 115 ? 61.485 54.342 1.893 1.00 13.40 431 ARG A CA 1
ATOM 816 C C . ARG A 1 115 ? 61.367 53.008 1.197 1.00 13.00 431 ARG A C 1
ATOM 817 O O . ARG A 1 115 ? 62.290 52.605 0.518 1.00 12.98 431 ARG A O 1
ATOM 825 N N . ASN A 1 116 ? 60.227 52.342 1.345 1.00 12.53 432 ASN A N 1
ATOM 826 C CA . ASN A 1 116 ? 60.139 50.933 0.976 1.00 13.04 432 ASN A CA 1
ATOM 827 C C . ASN A 1 116 ? 59.682 50.632 -0.449 1.00 13.14 432 ASN A C 1
ATOM 828 O O . ASN A 1 116 ? 59.937 49.548 -0.944 1.00 13.84 432 ASN A O 1
ATOM 833 N N . VAL A 1 117 ? 59.023 51.576 -1.113 1.00 12.85 433 VAL A N 1
ATOM 834 C CA . VAL A 1 117 ? 58.604 51.370 -2.505 1.00 12.14 433 VAL A CA 1
ATOM 835 C C . VAL A 1 117 ? 59.303 52.361 -3.451 1.00 11.43 433 VAL A C 1
ATOM 836 O O . VAL A 1 117 ? 59.774 51.980 -4.520 1.00 10.45 433 VAL A O 1
ATOM 840 N N . VAL A 1 118 ? 59.391 53.623 -3.054 1.00 10.97 434 VAL A N 1
ATOM 841 C CA . VAL A 1 118 ? 60.049 54.631 -3.892 1.00 10.50 434 VAL A CA 1
ATOM 842 C C . VAL A 1 118 ? 61.568 54.420 -3.861 1.00 11.02 434 VAL A C 1
ATOM 843 O O . VAL A 1 118 ? 62.254 54.665 -4.855 1.00 10.29 434 VAL A O 1
ATOM 847 N N . GLY A 1 119 ? 62.071 53.941 -2.728 1.00 11.96 435 GLY A N 1
ATOM 848 C CA . GLY A 1 119 ? 63.451 53.504 -2.618 1.00 12.85 435 GLY A CA 1
ATOM 849 C C . GLY A 1 119 ? 64.358 54.579 -2.061 1.00 13.57 435 GLY A C 1
ATOM 850 O O . GLY A 1 119 ? 65.579 54.506 -2.222 1.00 13.61 435 GLY A O 1
ATOM 851 N N . TRP A 1 120 ? 63.758 55.567 -1.395 1.00 14.15 436 TRP A N 1
ATOM 852 C CA . TRP A 1 120 ? 64.505 56.635 -0.739 1.00 14.79 436 TRP A CA 1
ATOM 853 C C . TRP A 1 120 ? 64.748 56.264 0.709 1.00 15.63 436 TRP A C 1
ATOM 854 O O . TRP A 1 120 ? 63.966 56.612 1.604 1.00 15.35 436 TRP A O 1
ATOM 865 N N . SER A 1 121 ? 65.856 55.569 0.944 1.00 16.60 437 SER A N 1
ATOM 866 C CA . SER A 1 121 ? 66.152 55.038 2.273 1.00 17.35 437 SER A CA 1
ATOM 867 C C . SER A 1 121 ? 66.138 56.123 3.332 1.00 16.60 437 SER A C 1
ATOM 868 O O . SER A 1 121 ? 65.699 55.889 4.439 1.00 17.36 437 SER A O 1
ATOM 871 N N . ASP A 1 122 ? 66.574 57.324 2.983 1.00 16.06 438 ASP A N 1
ATOM 872 C CA . ASP A 1 122 ? 66.653 58.408 3.952 1.00 15.33 438 ASP A CA 1
ATOM 873 C C . ASP A 1 122 ? 65.408 59.301 4.001 1.00 14.10 438 ASP A C 1
ATOM 874 O O . ASP A 1 122 ? 65.449 60.378 4.576 1.00 14.86 438 ASP A O 1
ATOM 879 N N . ALA A 1 123 ? 64.303 58.862 3.415 1.00 12.93 439 ALA A N 1
ATOM 880 C CA . ALA A 1 123 ? 63.101 59.685 3.409 1.00 11.79 439 ALA A CA 1
ATOM 881 C C . ALA A 1 123 ? 62.619 59.891 4.841 1.00 11.07 439 ALA A C 1
ATOM 882 O O . ALA A 1 123 ? 62.580 58.969 5.659 1.00 8.17 439 ALA A O 1
ATOM 884 N N . ASN A 1 124 ? 62.294 61.145 5.136 1.00 10.95 440 ASN A N 1
ATOM 885 C CA . ASN A 1 124 ? 61.748 61.493 6.410 1.00 10.97 440 ASN A CA 1
ATOM 886 C C . ASN A 1 124 ? 60.934 62.784 6.340 1.00 11.02 440 ASN A C 1
ATOM 887 O O . ASN A 1 124 ? 60.841 63.418 5.292 1.00 11.05 440 ASN A O 1
ATOM 892 N N . SER A 1 125 ? 60.345 63.160 7.466 1.00 11.42 441 SER A N 1
ATOM 893 C CA . SER A 1 125 ? 59.895 64.534 7.645 1.00 11.61 441 SER A CA 1
ATOM 894 C C . SER A 1 125 ? 61.105 65.364 8.011 1.00 12.47 441 SER A C 1
ATOM 895 O O . SER A 1 125 ? 62.011 64.895 8.711 1.00 12.54 441 SER A O 1
ATOM 898 N N . GLU A 1 126 ? 61.086 66.611 7.557 1.00 13.70 442 GLU A N 1
ATOM 899 C CA . GLU A 1 126 ? 62.023 67.632 8.004 1.00 15.03 442 GLU A CA 1
ATOM 900 C C . GLU A 1 126 ? 62.096 67.697 9.541 1.00 16.00 442 GLU A C 1
ATOM 901 O O . GLU A 1 126 ? 63.105 68.129 10.106 1.00 15.94 442 GLU A O 1
ATOM 907 N N . GLU A 1 127 ? 61.023 67.273 10.212 1.00 16.58 443 GLU A N 1
ATOM 908 C CA . GLU A 1 127 ? 60.920 67.392 11.659 1.00 17.22 443 GLU A CA 1
ATOM 909 C C . GLU A 1 127 ? 61.875 66.449 12.388 1.00 17.48 443 GLU A C 1
ATOM 910 O O . GLU A 1 127 ? 62.413 66.780 13.440 1.00 17.15 443 GLU A O 1
ATOM 916 N N . PHE A 1 128 ? 62.058 65.263 11.822 1.00 18.06 444 PHE A N 1
ATOM 917 C CA . PHE A 1 128 ? 62.832 64.219 12.457 1.00 18.29 444 PHE A CA 1
ATOM 918 C C . PHE A 1 128 ? 64.228 64.072 11.862 1.00 18.88 444 PHE A C 1
ATOM 919 O O . PHE A 1 128 ? 65.097 63.520 12.513 1.00 18.78 444 PHE A O 1
ATOM 927 N N . ASN A 1 129 ? 64.441 64.549 10.634 1.00 19.59 445 ASN A N 1
ATOM 928 C CA . ASN A 1 129 ? 65.769 64.527 10.027 1.00 20.20 445 ASN A CA 1
ATOM 929 C C . ASN A 1 129 ? 65.950 65.681 9.054 1.00 20.96 445 ASN A C 1
ATOM 930 O O . ASN A 1 129 ? 65.678 65.556 7.849 1.00 21.18 445 ASN A O 1
ATOM 935 N N . LYS A 1 130 ? 66.414 66.803 9.605 1.00 21.69 446 LYS A N 1
ATOM 936 C CA . LYS A 1 130 ? 66.699 68.025 8.853 1.00 22.49 446 LYS A CA 1
ATOM 937 C C . LYS A 1 130 ? 67.732 67.817 7.737 1.00 22.29 446 LYS A C 1
ATOM 938 O O . LYS A 1 130 ? 67.790 68.609 6.797 1.00 23.87 446 LYS A O 1
ATOM 940 N N . GLU A 1 131 ? 68.537 66.765 7.839 1.00 21.83 447 GLU A N 1
ATOM 941 C CA . GLU A 1 131 ? 69.561 66.484 6.852 1.00 21.99 447 GLU A CA 1
ATOM 942 C C . GLU A 1 131 ? 69.111 65.564 5.698 1.00 21.45 447 GLU A C 1
ATOM 943 O O . GLU A 1 131 ? 69.856 65.396 4.720 1.00 21.25 447 GLU A O 1
ATOM 949 N N . SER A 1 132 ? 67.904 64.995 5.798 1.00 19.89 448 SER A N 1
ATOM 950 C CA . SER A 1 132 ? 67.381 64.103 4.753 1.00 19.04 448 SER A CA 1
ATOM 951 C C . SER A 1 132 ? 67.431 64.790 3.401 1.00 17.65 448 SER A C 1
ATOM 952 O O . SER A 1 132 ? 67.131 65.980 3.298 1.00 17.61 448 SER A O 1
ATOM 955 N N . THR A 1 133 ? 67.824 64.045 2.363 1.00 16.32 449 THR A N 1
ATOM 956 C CA . THR A 1 133 ? 67.755 64.554 0.982 1.00 15.08 449 THR A CA 1
ATOM 957 C C . THR A 1 133 ? 66.379 64.305 0.349 1.00 14.58 449 THR A C 1
ATOM 958 O O . THR A 1 133 ? 66.135 64.714 -0.796 1.00 13.72 449 THR A O 1
ATOM 962 N N . HIS A 1 134 ? 65.501 63.598 1.073 1.00 13.95 450 HIS A N 1
ATOM 963 C CA . HIS A 1 134 ? 64.128 63.361 0.637 1.00 13.27 450 HIS A CA 1
ATOM 964 C C . HIS A 1 134 ? 63.157 63.641 1.794 1.00 13.33 450 HIS A C 1
ATOM 965 O O . HIS A 1 134 ? 62.633 62.739 2.449 1.00 11.92 450 HIS A O 1
ATOM 972 N N . GLN A 1 135 ? 62.953 64.926 2.032 1.00 12.95 451 GLN A N 1
ATOM 973 C CA . GLN A 1 135 ? 62.047 65.411 3.043 1.00 13.04 451 GLN A CA 1
ATOM 974 C C . GLN A 1 135 ? 60.634 65.353 2.474 1.00 11.77 451 GLN A C 1
ATOM 975 O O . GLN A 1 135 ? 60.133 66.339 1.973 1.00 11.91 451 GLN A O 1
ATOM 981 N N . VAL A 1 136 ? 60.012 64.169 2.541 1.00 10.82 452 VAL A N 1
ATOM 982 C CA . VAL A 1 136 ? 58.689 63.924 1.952 1.00 10.07 452 VAL A CA 1
ATOM 983 C C . VAL A 1 136 ? 57.572 64.640 2.717 1.00 9.99 452 VAL A C 1
ATOM 984 O O . VAL A 1 136 ? 56.461 64.826 2.205 1.00 8.74 452 VAL A O 1
ATOM 988 N N . VAL A 1 137 ? 57.879 65.028 3.948 1.00 10.53 453 VAL A N 1
ATOM 989 C CA . VAL A 1 137 ? 57.023 65.896 4.744 1.00 11.50 453 VAL A CA 1
ATOM 990 C C . VAL A 1 137 ? 57.906 67.046 5.178 1.00 12.49 453 VAL A C 1
ATOM 991 O O . VAL A 1 137 ? 59.063 66.844 5.499 1.00 12.50 453 VAL A O 1
ATOM 995 N N . ARG A 1 138 ? 57.390 68.261 5.116 1.00 13.89 454 ARG A N 1
ATOM 996 C CA . ARG A 1 138 ? 58.206 69.450 5.390 1.00 15.70 454 ARG A CA 1
ATOM 997 C C . ARG A 1 138 ? 57.318 70.664 5.618 1.00 15.10 454 ARG A C 1
ATOM 998 O O . ARG A 1 138 ? 56.127 70.617 5.362 1.00 15.04 454 ARG A O 1
ATOM 1006 N N . ILE A 1 139 ? 57.912 71.743 6.097 1.00 15.45 455 ILE A N 1
ATOM 1007 C CA . ILE A 1 139 ? 57.192 72.980 6.291 1.00 16.35 455 ILE A CA 1
ATOM 1008 C C . ILE A 1 139 ? 57.109 73.683 4.939 1.00 16.92 455 ILE A C 1
ATOM 1009 O O . ILE A 1 139 ? 58.105 73.756 4.220 1.00 16.29 455 ILE A O 1
ATOM 1014 N N . MET A 1 140 ? 55.915 74.160 4.579 1.00 17.95 456 MET A N 1
ATOM 1015 C CA . MET A 1 140 ? 55.743 74.944 3.351 1.00 19.53 456 MET A CA 1
ATOM 1016 C C . MET A 1 140 ? 56.460 76.273 3.468 1.00 19.31 456 MET A C 1
ATOM 1017 O O . MET A 1 140 ? 56.593 76.836 4.550 1.00 18.68 456 MET A O 1
ATOM 1022 N N . ASP A 1 141 ? 56.931 76.784 2.341 1.00 20.18 457 ASP A N 1
ATOM 1023 C CA . ASP A 1 141 ? 57.655 78.048 2.344 1.00 20.63 457 ASP A CA 1
ATOM 1024 C C . ASP A 1 141 ? 56.784 79.178 2.907 1.00 19.99 457 ASP A C 1
ATOM 1025 O O . ASP A 1 141 ? 57.239 79.954 3.745 1.00 18.46 457 ASP A O 1
ATOM 1030 N N . CYS A 1 142 ? 55.517 79.210 2.490 1.00 19.82 458 CYS A N 1
ATOM 1031 C CA . CYS A 1 142 ? 54.583 80.255 2.908 1.00 20.21 458 CYS A CA 1
ATOM 1032 C C . CYS A 1 142 ? 54.259 80.221 4.416 1.00 20.43 458 CYS A C 1
ATOM 1033 O O . CYS A 1 142 ? 53.751 81.193 4.961 1.00 20.72 458 CYS A O 1
ATOM 1036 N N . ASP A 1 143 ? 54.567 79.112 5.088 1.00 20.23 459 ASP A N 1
ATOM 1037 C CA . ASP A 1 143 ? 54.357 79.001 6.529 1.00 20.31 459 ASP A CA 1
ATOM 1038 C C . ASP A 1 143 ? 55.566 79.318 7.370 1.00 21.15 459 ASP A C 1
ATOM 1039 O O . ASP A 1 143 ? 55.460 79.327 8.592 1.00 20.74 459 ASP A O 1
ATOM 1044 N N . ARG A 1 144 ? 56.694 79.590 6.728 1.00 22.45 460 ARG A N 1
ATOM 1045 C CA . ARG A 1 144 ? 57.984 79.556 7.391 1.00 24.69 460 ARG A CA 1
ATOM 1046 C C . ARG A 1 144 ? 58.613 80.928 7.609 1.00 24.76 460 ARG A C 1
ATOM 1047 O O . ARG A 1 144 ? 58.484 81.822 6.777 1.00 24.45 460 ARG A O 1
ATOM 1055 N N . ASN A 1 145 ? 59.309 81.041 8.739 1.00 25.64 461 ASN A N 1
ATOM 1056 C CA . ASN A 1 145 ? 60.134 82.177 9.116 1.00 26.35 461 ASN A CA 1
ATOM 1057 C C . ASN A 1 145 ? 61.573 81.704 9.281 1.00 26.22 461 ASN A C 1
ATOM 1058 O O . ASN A 1 145 ? 61.839 80.505 9.337 1.00 26.41 461 ASN A O 1
ATOM 1063 N N . LYS A 1 146 ? 62.495 82.651 9.375 1.00 26.23 462 LYS A N 1
ATOM 1064 C CA . LYS A 1 146 ? 63.851 82.345 9.835 1.00 26.35 462 LYS A CA 1
ATOM 1065 C C . LYS A 1 146 ? 63.851 81.886 11.304 1.00 25.57 462 LYS A C 1
ATOM 1066 O O . LYS A 1 146 ? 64.733 81.125 11.719 1.00 25.71 462 LYS A O 1
ATOM 1072 N N . MET A 1 147 ? 62.868 82.352 12.085 1.00 24.26 463 MET A N 1
ATOM 1073 C CA . MET A 1 147 ? 62.766 81.994 13.500 1.00 23.14 463 MET A CA 1
ATOM 1074 C C . MET A 1 147 ? 61.824 80.804 13.759 1.00 21.88 463 MET A C 1
ATOM 1075 O O . MET A 1 147 ? 61.889 80.214 14.820 1.00 21.00 463 MET A O 1
ATOM 1080 N N . GLY A 1 148 ? 60.955 80.452 12.816 1.00 20.26 464 GLY A N 1
ATOM 1081 C CA . GLY A 1 148 ? 59.927 79.437 13.093 1.00 20.25 464 GLY A CA 1
ATOM 1082 C C . GLY A 1 148 ? 58.855 79.286 12.031 1.00 19.20 464 GLY A C 1
ATOM 1083 O O . GLY A 1 148 ? 59.082 79.603 10.868 1.00 18.75 464 GLY A O 1
ATOM 1084 N N . ALA A 1 149 ? 57.673 78.815 12.427 1.00 18.34 465 ALA A N 1
ATOM 1085 C CA . ALA A 1 149 ? 56.638 78.491 11.458 1.00 17.23 465 ALA A CA 1
ATOM 1086 C C . ALA A 1 149 ? 55.242 78.405 12.051 1.00 17.21 465 ALA A C 1
ATOM 1087 O O . ALA A 1 149 ? 55.050 78.255 13.265 1.00 16.24 465 ALA A O 1
ATOM 1089 N N . ASN A 1 150 ? 54.254 78.508 11.176 1.00 16.44 466 ASN A N 1
ATOM 1090 C CA . ASN A 1 150 ? 52.886 78.508 11.630 1.00 17.13 466 ASN A CA 1
ATOM 1091 C C . ASN A 1 150 ? 52.536 77.210 12.308 1.00 17.19 466 ASN A C 1
ATOM 1092 O O . ASN A 1 150 ? 53.082 76.150 11.982 1.00 17.20 466 ASN A O 1
ATOM 1097 N N . MET A 1 151 ? 51.660 77.335 13.297 1.00 17.71 467 MET A N 1
ATOM 1098 C CA . MET A 1 151 ? 51.022 76.202 13.950 1.00 17.85 467 MET A CA 1
ATOM 1099 C C . MET A 1 151 ? 49.568 76.215 13.472 1.00 17.49 467 MET A C 1
ATOM 1100 O O . MET A 1 151 ? 48.770 77.001 13.956 1.00 17.46 467 MET A O 1
ATOM 1105 N N . HIS A 1 152 ? 49.227 75.363 12.506 1.00 17.44 468 HIS A N 1
ATOM 1106 C CA . HIS A 1 152 ? 47.868 75.349 11.965 1.00 17.70 468 HIS A CA 1
ATOM 1107 C C . HIS A 1 152 ? 46.889 74.727 12.948 1.00 17.36 468 HIS A C 1
ATOM 1108 O O . HIS A 1 152 ? 47.050 73.587 13.362 1.00 17.93 468 HIS A O 1
ATOM 1115 N N . LEU A 1 153 ? 45.885 75.515 13.315 1.00 16.91 469 LEU A N 1
ATOM 1116 C CA . LEU A 1 153 ? 44.842 75.122 14.250 1.00 16.56 469 LEU A CA 1
ATOM 1117 C C . LEU A 1 153 ? 43.522 75.564 13.660 1.00 16.27 469 LEU A C 1
ATOM 1118 O O . LEU A 1 153 ? 43.485 76.440 12.821 1.00 16.61 469 LEU A O 1
ATOM 1123 N N . GLY A 1 154 ? 42.427 74.965 14.089 1.00 16.75 470 GLY A N 1
ATOM 1124 C CA . GLY A 1 154 ? 41.115 75.404 13.628 1.00 16.54 470 GLY A CA 1
ATOM 1125 C C . GLY A 1 154 ? 40.653 74.756 12.341 1.00 16.90 470 GLY A C 1
ATOM 1126 O O . GLY A 1 154 ? 41.287 73.825 11.825 1.00 17.15 470 GLY A O 1
ATOM 1127 N N . ALA A 1 155 ? 39.555 75.296 11.816 1.00 16.95 471 ALA A N 1
ATOM 1128 C CA . ALA A 1 155 ? 38.834 74.750 10.688 1.00 17.39 471 ALA A CA 1
ATOM 1129 C C . ALA A 1 155 ? 39.408 75.190 9.360 1.00 17.72 471 ALA A C 1
ATOM 1130 O O . ALA A 1 155 ? 39.976 76.276 9.207 1.00 17.55 471 ALA A O 1
ATOM 1132 N N . CYS A 1 156 ? 39.193 74.341 8.375 1.00 17.58 472 CYS A N 1
ATOM 1133 C CA . CYS A 1 156 ? 39.776 74.530 7.081 1.00 17.42 472 CYS A CA 1
ATOM 1134 C C . CYS A 1 156 ? 38.923 73.793 6.036 1.00 16.60 472 CYS A C 1
ATOM 1135 O O . CYS A 1 156 ? 38.413 72.706 6.323 1.00 16.18 472 CYS A O 1
ATOM 1138 N N . ASP A 1 157 ? 38.744 74.373 4.849 1.00 15.99 473 ASP A N 1
ATOM 1139 C CA . ASP A 1 157 ? 38.048 73.671 3.771 1.00 15.87 473 ASP A CA 1
ATOM 1140 C C . ASP A 1 157 ? 38.912 72.520 3.224 1.00 14.73 473 ASP A C 1
ATOM 1141 O O . ASP A 1 157 ? 40.064 72.716 2.829 1.00 14.90 473 ASP A O 1
ATOM 1146 N N . VAL A 1 158 ? 38.319 71.340 3.166 1.00 13.45 474 VAL A N 1
ATOM 1147 C CA . VAL A 1 158 ? 38.954 70.166 2.599 1.00 13.01 474 VAL A CA 1
ATOM 1148 C C . VAL A 1 158 ? 38.264 69.731 1.287 1.00 13.10 474 VAL A C 1
ATOM 1149 O O . VAL A 1 158 ? 37.096 69.355 1.292 1.00 12.92 474 VAL A O 1
ATOM 1153 N N . TYR A 1 159 ? 38.991 69.817 0.172 1.00 13.36 475 TYR A N 1
ATOM 1154 C CA . TYR A 1 159 ? 38.487 69.440 -1.152 1.00 13.57 475 TYR A CA 1
ATOM 1155 C C . TYR A 1 159 ? 38.745 67.974 -1.433 1.00 13.93 475 TYR A C 1
ATOM 1156 O O . TYR A 1 159 ? 39.893 67.529 -1.445 1.00 12.34 475 TYR A O 1
ATOM 1165 N N . ILE A 1 160 ? 37.672 67.221 -1.638 1.00 14.10 476 ILE A N 1
ATOM 1166 C CA . ILE A 1 160 ? 37.792 65.821 -1.994 1.00 14.96 476 ILE A CA 1
ATOM 1167 C C . ILE A 1 160 ? 37.930 65.786 -3.510 1.00 15.59 476 ILE A C 1
ATOM 1168 O O . ILE A 1 160 ? 37.052 66.254 -4.227 1.00 16.07 476 ILE A O 1
ATOM 1173 N N . VAL A 1 161 ? 39.060 65.280 -3.993 1.00 16.22 477 VAL A N 1
ATOM 1174 C CA . VAL A 1 161 ? 39.443 65.482 -5.392 1.00 16.85 477 VAL A CA 1
ATOM 1175 C C . VAL A 1 161 ? 39.513 64.200 -6.195 1.00 17.85 477 VAL A C 1
ATOM 1176 O O . VAL A 1 161 ? 39.811 64.259 -7.384 1.00 19.00 477 VAL A O 1
ATOM 1180 N N . GLU A 1 162 ? 39.231 63.062 -5.552 1.00 18.78 478 GLU A N 1
ATOM 1181 C CA . GLU A 1 162 ? 39.150 61.743 -6.200 1.00 19.24 478 GLU A CA 1
ATOM 1182 C C . GLU A 1 162 ? 37.765 61.166 -5.934 1.00 19.62 478 GLU A C 1
ATOM 1183 O O . GLU A 1 162 ? 37.399 60.827 -4.794 1.00 18.49 478 GLU A O 1
ATOM 1189 N N . LYS A 1 163 ? 36.996 61.042 -7.007 1.00 20.28 479 LYS A N 1
ATOM 1190 C CA . LYS A 1 163 ? 35.583 60.701 -6.905 1.00 20.63 479 LYS A CA 1
ATOM 1191 C C . LYS A 1 163 ? 35.369 59.239 -6.515 1.00 20.01 479 LYS A C 1
ATOM 1192 O O . LYS A 1 163 ? 34.347 58.888 -5.949 1.00 20.79 479 LYS A O 1
ATOM 1198 N N . SER A 1 164 ? 36.344 58.389 -6.797 1.00 19.19 480 SER A N 1
ATOM 1199 C CA . SER A 1 164 ? 36.229 56.968 -6.501 1.00 18.59 480 SER A CA 1
ATOM 1200 C C . SER A 1 164 ? 36.851 56.606 -5.151 1.00 17.25 480 SER A C 1
ATOM 1201 O O . SER A 1 164 ? 36.913 55.420 -4.787 1.00 17.32 480 SER A O 1
ATOM 1204 N N . SER A 1 165 ? 37.296 57.613 -4.397 1.00 14.87 481 SER A N 1
ATOM 1205 C CA . SER A 1 165 ? 38.014 57.362 -3.143 1.00 13.16 481 SER A CA 1
ATOM 1206 C C . SER A 1 165 ? 37.122 56.987 -1.960 1.00 12.77 481 SER A C 1
ATOM 1207 O O . SER A 1 165 ? 35.883 57.107 -1.985 1.00 12.51 481 SER A O 1
ATOM 1210 N N . ILE A 1 166 ? 37.791 56.536 -0.909 1.00 11.42 482 ILE A N 1
ATOM 1211 C CA . ILE A 1 166 ? 37.159 56.308 0.368 1.00 10.46 482 ILE A CA 1
ATOM 1212 C C . ILE A 1 166 ? 36.559 57.607 0.876 1.00 10.11 482 ILE A C 1
ATOM 1213 O O . ILE A 1 166 ? 35.417 57.625 1.319 1.00 9.43 482 ILE A O 1
ATOM 1218 N N . MET A 1 167 ? 37.325 58.698 0.768 1.00 10.25 483 MET A N 1
ATOM 1219 C CA . MET A 1 167 ? 36.863 60.023 1.177 1.00 10.17 483 MET A CA 1
ATOM 1220 C C . MET A 1 167 ? 35.550 60.437 0.548 1.00 10.71 483 MET A C 1
ATOM 1221 O O . MET A 1 167 ? 34.639 60.806 1.271 1.00 11.32 483 MET A O 1
ATOM 1226 N N . ALA A 1 168 ? 35.472 60.404 -0.785 1.00 11.40 484 ALA A N 1
ATOM 1227 C CA . ALA A 1 168 ? 34.245 60.724 -1.520 1.00 12.27 484 ALA A CA 1
ATOM 1228 C C . ALA A 1 168 ? 33.040 59.954 -0.958 1.00 13.19 484 ALA A C 1
ATOM 1229 O O . ALA A 1 168 ? 31.968 60.526 -0.747 1.00 12.90 484 ALA A O 1
ATOM 1231 N N . LYS A 1 169 ? 33.256 58.666 -0.696 1.00 13.19 485 LYS A N 1
ATOM 1232 C CA . LYS A 1 169 ? 32.223 57.744 -0.235 1.00 13.86 485 LYS A CA 1
ATOM 1233 C C . LYS A 1 169 ? 31.717 58.077 1.176 1.00 13.34 485 LYS A C 1
ATOM 1234 O O . LYS A 1 169 ? 30.499 58.246 1.414 1.00 12.91 485 LYS A O 1
ATOM 1240 N N . ILE A 1 170 ? 32.658 58.189 2.113 1.00 12.64 486 ILE A N 1
ATOM 1241 C CA . ILE A 1 170 ? 32.320 58.381 3.524 1.00 11.53 486 ILE A CA 1
ATOM 1242 C C . ILE A 1 170 ? 31.845 59.806 3.831 1.00 11.79 486 ILE A C 1
ATOM 1243 O O . ILE A 1 170 ? 31.194 60.036 4.855 1.00 12.24 486 ILE A O 1
ATOM 1248 N N . TYR A 1 171 ? 32.166 60.759 2.965 1.00 12.16 487 TYR A N 1
ATOM 1249 C CA . TYR A 1 171 ? 31.584 62.111 3.079 1.00 13.25 487 TYR A CA 1
ATOM 1250 C C . TYR A 1 171 ? 30.383 62.348 2.160 1.00 14.63 487 TYR A C 1
ATOM 1251 O O . TYR A 1 171 ? 29.973 63.492 1.922 1.00 14.45 487 TYR A O 1
ATOM 1260 N N . SER A 1 172 ? 29.802 61.245 1.686 1.00 16.54 488 SER A N 1
ATOM 1261 C CA . SER A 1 172 ? 28.539 61.241 0.933 1.00 17.63 488 SER A CA 1
ATOM 1262 C C . SER A 1 172 ? 28.625 62.122 -0.297 1.00 18.88 488 SER A C 1
ATOM 1263 O O . SER A 1 172 ? 27.716 62.916 -0.582 1.00 18.59 488 SER A O 1
ATOM 1266 N N . LYS A 1 173 ? 29.744 61.972 -1.002 1.00 19.96 489 LYS A N 1
ATOM 1267 C CA . LYS A 1 173 ? 30.020 62.659 -2.255 1.00 21.73 489 LYS A CA 1
ATOM 1268 C C . LYS A 1 173 ? 30.096 64.201 -2.184 1.00 21.92 489 LYS A C 1
ATOM 1269 O O . LYS A 1 173 ? 30.088 64.861 -3.224 1.00 23.23 489 LYS A O 1
ATOM 1275 N N . SER A 1 174 ? 30.231 64.780 -0.991 1.00 22.25 490 SER A N 1
ATOM 1276 C CA . SER A 1 174 ? 30.431 66.234 -0.871 1.00 22.43 490 SER A CA 1
ATOM 1277 C C . SER A 1 174 ? 31.794 66.585 -1.441 1.00 22.15 490 SER A C 1
ATOM 1278 O O . SER A 1 174 ? 32.756 65.810 -1.308 1.00 22.65 490 SER A O 1
ATOM 1281 N N . ASN A 1 175 ? 31.873 67.738 -2.093 1.00 21.37 491 ASN A N 1
ATOM 1282 C CA . ASN A 1 175 ? 33.081 68.136 -2.801 1.00 21.20 491 ASN A CA 1
ATOM 1283 C C . ASN A 1 175 ? 33.995 68.880 -1.848 1.00 19.68 491 ASN A C 1
ATOM 1284 O O . ASN A 1 175 ? 35.209 68.875 -2.021 1.00 18.44 491 ASN A O 1
ATOM 1289 N N . ILE A 1 176 ? 33.393 69.530 -0.849 1.00 18.36 492 ILE A N 1
ATOM 1290 C CA . ILE A 1 176 ? 34.135 70.251 0.167 1.00 17.65 492 ILE A CA 1
ATOM 1291 C C . ILE A 1 176 ? 33.573 69.922 1.543 1.00 16.85 492 ILE A C 1
ATOM 1292 O O . ILE A 1 176 ? 32.364 69.994 1.774 1.00 17.16 492 ILE A O 1
ATOM 1297 N N . VAL A 1 177 ? 34.453 69.549 2.466 1.00 15.33 493 VAL A N 1
ATOM 1298 C CA . VAL A 1 177 ? 34.055 69.372 3.836 1.00 14.40 493 VAL A CA 1
ATOM 1299 C C . VAL A 1 177 ? 34.939 70.236 4.730 1.00 14.00 493 VAL A C 1
ATOM 1300 O O . VAL A 1 177 ? 35.922 70.789 4.280 1.00 14.24 493 VAL A O 1
ATOM 1304 N N . VAL A 1 178 ? 34.556 70.381 5.981 1.00 13.86 494 VAL A N 1
ATOM 1305 C CA . VAL A 1 178 ? 35.299 71.222 6.904 1.00 14.52 494 VAL A CA 1
ATOM 1306 C C . VAL A 1 178 ? 35.730 70.376 8.102 1.00 14.17 494 VAL A C 1
ATOM 1307 O O . VAL A 1 178 ? 34.888 69.817 8.833 1.00 14.05 494 VAL A O 1
ATOM 1311 N N . GLU A 1 179 ? 37.046 70.258 8.269 1.00 13.77 495 GLU A N 1
ATOM 1312 C CA . GLU A 1 179 ? 37.628 69.579 9.435 1.00 13.93 495 GLU A CA 1
ATOM 1313 C C . GLU A 1 179 ? 38.582 70.493 10.170 1.00 13.70 495 GLU A C 1
ATOM 1314 O O . GLU A 1 179 ? 38.980 71.529 9.647 1.00 13.94 495 GLU A O 1
ATOM 1320 N N . ARG A 1 180 ? 38.964 70.073 11.370 1.00 13.97 496 ARG A N 1
ATOM 1321 C CA . ARG A 1 180 ? 39.814 70.852 12.256 1.00 14.62 496 ARG A CA 1
ATOM 1322 C C . ARG A 1 180 ? 41.227 70.269 12.385 1.00 14.35 496 ARG A C 1
ATOM 1323 O O . ARG A 1 180 ? 41.433 69.066 12.248 1.00 14.55 496 ARG A O 1
ATOM 1331 N N . HIS A 1 181 ? 42.187 71.149 12.660 1.00 14.31 497 HIS A N 1
ATOM 1332 C CA . HIS A 1 181 ? 43.600 70.839 12.538 1.00 14.19 497 HIS A CA 1
ATOM 1333 C C . HIS A 1 181 ? 44.443 71.127 13.777 1.00 13.82 497 HIS A C 1
ATOM 1334 O O . HIS A 1 181 ? 44.071 71.927 14.648 1.00 12.28 497 HIS A O 1
ATOM 1341 N N . ARG A 1 182 ? 45.575 70.426 13.834 1.00 13.30 498 ARG A N 1
ATOM 1342 C CA . ARG A 1 182 ? 46.684 70.716 14.746 1.00 13.15 498 ARG A CA 1
ATOM 1343 C C . ARG A 1 182 ? 47.952 70.086 14.150 1.00 12.76 498 ARG A C 1
ATOM 1344 O O . ARG A 1 182 ? 48.278 68.925 14.411 1.00 12.64 498 ARG A O 1
ATOM 1352 N N . HIS A 1 183 ? 48.638 70.852 13.310 1.00 12.18 499 HIS A N 1
ATOM 1353 C CA . HIS A 1 183 ? 49.841 70.360 12.661 1.00 12.27 499 HIS A CA 1
ATOM 1354 C C . HIS A 1 183 ? 50.698 71.501 12.176 1.00 12.84 499 HIS A C 1
ATOM 1355 O O . HIS A 1 183 ? 50.290 72.676 12.234 1.00 12.34 499 HIS A O 1
ATOM 1362 N N . ARG A 1 184 ? 51.895 71.139 11.708 1.00 12.99 500 ARG A N 1
ATOM 1363 C CA . ARG A 1 184 ? 52.838 72.109 11.167 1.00 13.23 500 ARG A CA 1
ATOM 1364 C C . ARG A 1 184 ? 53.448 71.710 9.834 1.00 12.82 500 ARG A C 1
ATOM 1365 O O . ARG A 1 184 ? 53.683 72.572 8.997 1.00 12.94 500 ARG A O 1
ATOM 1373 N N . TYR A 1 185 ? 53.679 70.411 9.639 1.00 12.58 501 TYR A N 1
ATOM 1374 C CA . TYR A 1 185 ? 54.336 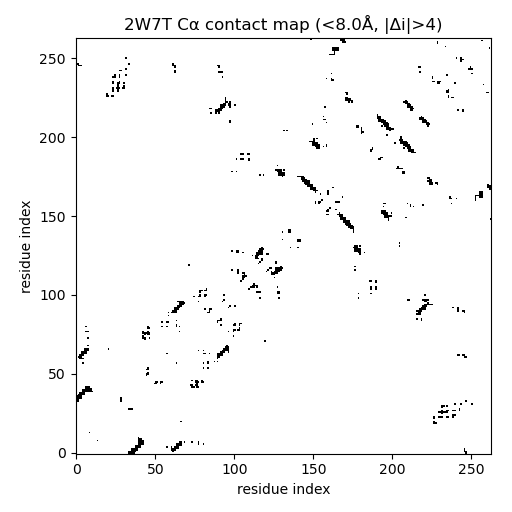69.885 8.456 1.00 12.06 501 TYR A CA 1
ATOM 1375 C C . TYR A 1 185 ? 53.358 69.279 7.475 1.00 11.70 501 TYR A C 1
ATOM 1376 O O . TYR A 1 185 ? 52.443 68.557 7.849 1.00 12.30 501 TYR A O 1
ATOM 1385 N N . GLU A 1 186 ? 53.616 69.528 6.204 1.00 11.36 502 GLU A N 1
ATOM 1386 C CA . GLU A 1 186 ? 52.784 69.060 5.118 1.00 11.43 502 GLU A CA 1
ATOM 1387 C C . GLU A 1 186 ? 53.566 68.116 4.205 1.00 11.12 502 GLU A C 1
ATOM 1388 O O . GLU A 1 186 ? 54.793 68.134 4.179 1.00 10.46 502 GLU A O 1
ATOM 1394 N N . VAL A 1 187 ? 52.836 67.316 3.439 1.00 11.08 503 VAL A N 1
ATOM 1395 C CA . VAL A 1 187 ? 53.443 66.555 2.366 1.00 11.35 503 VAL A CA 1
ATOM 1396 C C . VAL A 1 187 ? 54.148 67.480 1.368 1.00 11.68 503 VAL A C 1
ATOM 1397 O O . VAL A 1 187 ? 53.656 68.556 1.015 1.00 12.07 503 VAL A O 1
ATOM 1401 N N . ASN A 1 188 ? 55.329 67.049 0.943 1.00 12.24 504 ASN A N 1
ATOM 1402 C CA . ASN A 1 188 ? 56.130 67.823 0.027 1.00 12.47 504 ASN A CA 1
ATOM 1403 C C . ASN A 1 188 ? 55.564 67.664 -1.389 1.00 12.55 504 ASN A C 1
ATOM 1404 O O . ASN A 1 188 ? 55.549 66.560 -1.933 1.00 10.38 504 ASN A O 1
ATOM 1409 N N . THR A 1 189 ? 55.076 68.782 -1.951 1.00 12.36 505 THR A N 1
ATOM 1410 C CA . THR A 1 189 ? 54.421 68.812 -3.266 1.00 12.75 505 THR A CA 1
ATOM 1411 C C . THR A 1 189 ? 55.329 68.380 -4.407 1.00 13.06 505 THR A C 1
ATOM 1412 O O . THR A 1 189 ? 54.862 67.850 -5.425 1.00 13.68 505 THR A O 1
ATOM 1416 N N . ALA A 1 190 ? 56.636 68.560 -4.228 1.00 13.46 506 ALA A N 1
ATOM 1417 C CA . ALA A 1 190 ? 57.604 68.120 -5.221 1.00 13.34 506 ALA A CA 1
ATOM 1418 C C . ALA A 1 190 ? 57.621 66.597 -5.420 1.00 13.37 506 ALA A C 1
ATOM 1419 O O . ALA A 1 190 ? 58.116 66.129 -6.436 1.00 13.01 506 ALA A O 1
ATOM 1421 N N . TYR A 1 191 ? 57.095 65.813 -4.476 1.00 13.58 507 TYR A N 1
ATOM 1422 C CA . TYR A 1 191 ? 57.131 64.346 -4.627 1.00 13.75 507 TYR A CA 1
ATOM 1423 C C . TYR A 1 191 ? 55.787 63.681 -4.937 1.00 14.11 507 TYR A C 1
ATOM 1424 O O . TYR A 1 191 ? 55.666 62.449 -4.825 1.00 13.22 507 TYR A O 1
ATOM 1433 N N . PHE A 1 192 ? 54.789 64.459 -5.356 1.00 14.17 508 PHE A N 1
ATOM 1434 C CA . PHE A 1 192 ? 53.451 63.882 -5.614 1.00 15.04 508 PHE A CA 1
ATOM 1435 C C . PHE A 1 192 ? 53.466 62.764 -6.658 1.00 15.15 508 PHE A C 1
ATOM 1436 O O . PHE A 1 192 ? 52.773 61.766 -6.477 1.00 14.10 508 PHE A O 1
ATOM 1444 N N . GLU A 1 193 ? 54.257 62.935 -7.727 1.00 15.60 509 GLU A N 1
ATOM 1445 C CA . GLU A 1 193 ? 54.359 61.945 -8.802 1.00 15.66 509 GLU A CA 1
ATOM 1446 C C . GLU A 1 193 ? 54.936 60.616 -8.309 1.00 14.64 509 GLU A C 1
ATOM 1447 O O . GLU A 1 193 ? 54.411 59.538 -8.620 1.00 14.14 509 GLU A O 1
ATOM 1453 N N . ASP A 1 194 ? 56.025 60.708 -7.563 1.00 13.45 510 ASP A N 1
ATOM 1454 C CA . ASP A 1 194 ? 56.677 59.544 -6.995 1.00 13.16 510 ASP A CA 1
ATOM 1455 C C . ASP A 1 194 ? 55.739 58.769 -6.064 1.00 12.45 510 ASP A C 1
ATOM 1456 O O . ASP A 1 194 ? 55.692 57.529 -6.123 1.00 11.36 510 ASP A O 1
ATOM 1461 N N . LEU A 1 195 ? 54.984 59.496 -5.232 1.00 11.94 511 LEU A N 1
ATOM 1462 C CA . LEU A 1 195 ? 54.023 58.857 -4.315 1.00 12.55 511 LEU A CA 1
ATOM 1463 C C . LEU A 1 195 ? 52.917 58.160 -5.083 1.00 12.98 511 LEU A C 1
ATOM 1464 O O . LEU A 1 195 ? 52.555 57.005 -4.788 1.00 12.42 511 LEU A O 1
ATOM 1469 N N . ARG A 1 196 ? 52.403 58.854 -6.096 1.00 13.52 512 ARG A N 1
ATOM 1470 C CA . ARG A 1 196 ? 51.384 58.283 -6.973 1.00 14.76 512 ARG A CA 1
ATOM 1471 C C . ARG A 1 196 ? 51.908 57.051 -7.703 1.00 14.03 512 ARG A C 1
ATOM 1472 O O . ARG A 1 196 ? 51.254 56.007 -7.721 1.00 13.99 512 ARG A O 1
ATOM 1480 N N . LYS A 1 197 ? 53.106 57.151 -8.264 1.00 13.37 513 LYS A N 1
ATOM 1481 C CA . LYS A 1 197 ? 53.703 55.999 -8.939 1.00 12.61 513 LYS A CA 1
ATOM 1482 C C . LYS A 1 197 ? 53.796 54.801 -8.001 1.00 11.40 513 LYS A C 1
ATOM 1483 O O . LYS A 1 197 ? 53.576 53.680 -8.426 1.00 11.28 513 LYS A O 1
ATOM 1489 N N . ALA A 1 198 ? 54.104 55.058 -6.728 1.00 11.12 514 ALA A N 1
ATOM 1490 C CA . ALA A 1 198 ? 54.244 54.041 -5.679 1.00 10.82 514 ALA A CA 1
ATOM 1491 C C . ALA A 1 198 ? 52.923 53.504 -5.110 1.00 10.49 514 ALA A C 1
ATOM 1492 O O . ALA A 1 198 ? 52.952 52.668 -4.201 1.00 10.52 514 ALA A O 1
ATOM 1494 N N . GLY A 1 199 ? 51.785 53.998 -5.611 1.00 11.04 515 GLY A N 1
ATOM 1495 C CA . GLY A 1 199 ? 50.447 53.447 -5.308 1.00 11.79 515 GLY A CA 1
ATOM 1496 C C . GLY A 1 199 ? 49.563 54.341 -4.428 1.00 12.90 515 GLY A C 1
ATOM 1497 O O . GLY A 1 199 ? 48.416 53.986 -4.111 1.00 13.52 515 GLY A O 1
ATOM 1498 N N . LEU A 1 200 ? 50.079 55.492 -4.021 1.00 13.34 516 LEU A N 1
ATOM 1499 C CA . LEU A 1 200 ? 49.323 56.399 -3.165 1.00 14.71 516 LEU A CA 1
ATOM 1500 C C . LEU A 1 200 ? 48.399 57.263 -4.008 1.00 15.05 516 LEU A C 1
ATOM 1501 O O . LEU A 1 200 ? 48.796 57.770 -5.062 1.00 16.01 516 LEU A O 1
ATOM 1506 N N . CYS A 1 201 ? 47.161 57.415 -3.551 1.00 15.68 517 CYS A N 1
ATOM 1507 C CA . CYS A 1 201 ? 46.211 58.333 -4.168 1.00 15.01 517 CYS A CA 1
ATOM 1508 C C . CYS A 1 201 ? 46.083 59.542 -3.235 1.00 14.40 517 CYS A C 1
ATOM 1509 O O . CYS A 1 201 ? 45.783 59.369 -2.061 1.00 15.25 517 CYS A O 1
ATOM 1512 N N . ILE A 1 202 ? 46.299 60.755 -3.743 1.00 13.06 518 ILE A N 1
ATOM 1513 C CA . ILE A 1 202 ? 45.998 61.960 -2.982 1.00 12.62 518 ILE A CA 1
ATOM 1514 C C . ILE A 1 202 ? 44.501 62.263 -3.169 1.00 12.07 518 ILE A C 1
ATOM 1515 O O . ILE A 1 202 ? 44.095 62.754 -4.198 1.00 11.22 518 ILE A O 1
ATOM 1520 N N . SER A 1 203 ? 43.691 61.941 -2.166 1.00 11.72 519 SER A N 1
ATOM 1521 C CA . SER A 1 203 ? 42.241 61.987 -2.320 1.00 11.66 519 SER A CA 1
ATOM 1522 C C . SER A 1 203 ? 41.599 63.263 -1.782 1.00 11.31 519 SER A C 1
ATOM 1523 O O . SER A 1 203 ? 40.457 63.554 -2.122 1.00 12.16 519 SER A O 1
ATOM 1526 N N . ALA A 1 204 ? 42.317 64.026 -0.960 1.00 10.79 520 ALA A N 1
ATOM 1527 C CA . ALA A 1 204 ? 41.807 65.306 -0.458 1.00 10.69 520 ALA A CA 1
ATOM 1528 C C . ALA A 1 204 ? 42.950 66.275 -0.233 1.00 11.00 520 ALA A C 1
ATOM 1529 O O . ALA A 1 204 ? 44.048 65.879 0.179 1.00 10.12 520 ALA A O 1
ATOM 1531 N N . VAL A 1 205 ? 42.670 67.545 -0.509 1.00 11.49 521 VAL A N 1
ATOM 1532 C CA . VAL A 1 205 ? 43.672 68.626 -0.523 1.00 11.67 521 VAL A CA 1
ATOM 1533 C C . VAL A 1 205 ? 43.008 69.928 -0.114 1.00 12.55 521 VAL A C 1
ATOM 1534 O O . VAL A 1 205 ? 41.781 70.023 -0.138 1.00 10.69 521 VAL A O 1
ATOM 1538 N N . THR A 1 206 ? 43.811 70.926 0.267 1.00 13.68 522 THR A N 1
ATOM 1539 C CA . THR A 1 206 ? 43.256 72.244 0.554 1.00 15.68 522 THR A CA 1
ATOM 1540 C C . THR A 1 206 ? 43.031 73.086 -0.722 1.00 17.17 522 THR A C 1
ATOM 1541 O O . THR A 1 206 ? 42.213 74.016 -0.715 1.00 18.16 522 THR A O 1
ATOM 1545 N N . ASP A 1 207 ? 43.753 72.752 -1.790 1.00 18.59 523 ASP A N 1
ATOM 1546 C CA . ASP A 1 207 ? 43.755 73.527 -3.031 1.00 20.22 523 ASP A CA 1
ATOM 1547 C C . ASP A 1 207 ? 43.614 72.605 -4.245 1.00 20.57 523 ASP A C 1
ATOM 1548 O O . ASP A 1 207 ? 44.552 71.908 -4.615 1.00 21.33 523 ASP A O 1
ATOM 1553 N N . PRO A 1 208 ? 42.438 72.618 -4.893 1.00 21.81 524 PRO A N 1
ATOM 1554 C CA . PRO A 1 208 ? 42.185 71.675 -5.992 1.00 22.80 524 PRO A CA 1
ATOM 1555 C C . PRO A 1 208 ? 43.020 71.847 -7.282 1.00 23.23 524 PRO A C 1
ATOM 1556 O O . PRO A 1 208 ? 42.918 71.011 -8.178 1.00 22.38 524 PRO A O 1
ATOM 1560 N N . THR A 1 209 ? 43.854 72.887 -7.359 1.00 24.18 525 THR A N 1
ATOM 1561 C CA . THR A 1 209 ? 44.739 73.073 -8.516 1.00 25.44 525 THR A CA 1
ATOM 1562 C C . THR A 1 209 ? 46.128 72.431 -8.347 1.00 26.35 525 THR A C 1
ATOM 1563 O O . THR A 1 209 ? 46.875 72.349 -9.299 1.00 27.41 525 THR A O 1
ATOM 1567 N N . PHE A 1 210 ? 46.465 71.967 -7.148 1.00 27.53 526 PHE A N 1
ATOM 1568 C CA . PHE A 1 210 ? 47.723 71.250 -6.902 1.00 27.72 526 PHE A CA 1
ATOM 1569 C C . PHE A 1 210 ? 48.979 72.082 -7.212 1.00 28.48 526 PHE A C 1
ATOM 1570 O O . PHE A 1 210 ? 49.924 71.590 -7.827 1.00 29.40 526 PHE A O 1
ATOM 1578 N N . SER A 1 211 ? 48.986 73.329 -6.755 1.00 28.72 527 SER A N 1
ATOM 1579 C CA . SER A 1 211 ? 50.175 74.183 -6.792 1.00 28.74 527 SER A CA 1
ATOM 1580 C C . SER A 1 211 ? 51.205 73.776 -5.726 1.00 28.82 527 SER A C 1
ATOM 1581 O O . SER A 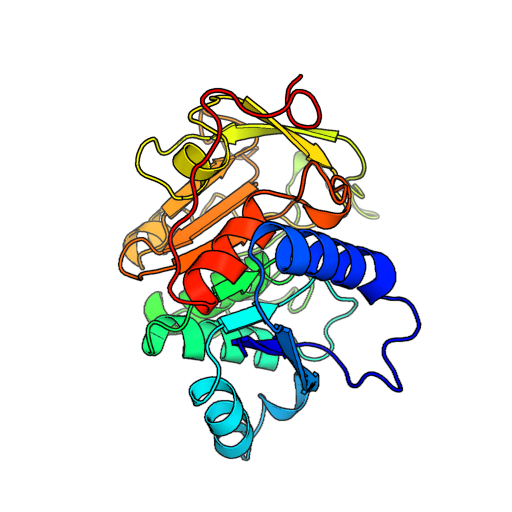1 211 ? 51.057 72.740 -5.074 1.00 28.89 527 SER A O 1
ATOM 1584 N N . SER A 1 212 ? 52.248 74.597 -5.554 1.00 28.49 528 SER A N 1
ATOM 1585 C CA . SER A 1 212 ? 53.225 74.410 -4.464 1.00 27.96 528 SER A CA 1
ATOM 1586 C C . SER A 1 212 ? 52.645 74.705 -3.070 1.00 27.19 528 SER A C 1
ATOM 1587 O O . SER A 1 212 ? 53.244 74.328 -2.060 1.00 27.24 528 SER A O 1
ATOM 1590 N N . ARG A 1 213 ? 51.500 75.393 -3.024 1.00 26.30 529 ARG A N 1
ATOM 1591 C CA . ARG A 1 213 ? 50.772 75.653 -1.782 1.00 25.93 529 ARG A CA 1
ATOM 1592 C C . ARG A 1 213 ? 49.641 74.648 -1.481 1.00 22.83 529 ARG A C 1
ATOM 1593 O O . ARG A 1 213 ? 48.866 74.830 -0.537 1.00 21.71 529 ARG A O 1
ATOM 1601 N N . CYS A 1 214 ? 49.534 73.612 -2.301 1.00 20.5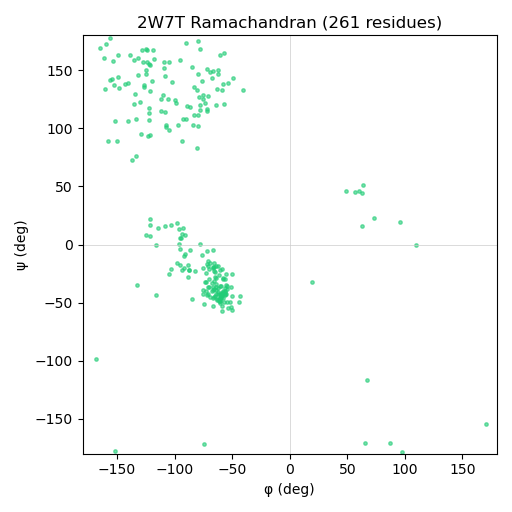0 530 CYS A N 1
ATOM 1602 C CA . CYS A 1 214 ? 48.540 72.565 -2.114 1.00 18.78 530 CYS A CA 1
ATOM 1603 C C . CYS A 1 214 ? 48.907 71.694 -0.919 1.00 17.71 530 CYS A C 1
ATOM 1604 O O . CYS A 1 214 ? 49.959 71.027 -0.924 1.00 17.27 530 CYS A O 1
ATOM 1607 N N . ARG A 1 215 ? 48.046 71.714 0.103 1.00 15.88 531 ARG A N 1
ATOM 1608 C CA . ARG A 1 215 ? 48.276 70.950 1.324 1.00 14.81 531 ARG A CA 1
ATOM 1609 C C . ARG A 1 215 ? 47.449 69.668 1.258 1.00 13.24 531 ARG A C 1
ATOM 1610 O O . ARG A 1 215 ? 46.214 69.712 1.060 1.00 11.78 531 ARG A O 1
ATOM 1618 N N . VAL A 1 216 ? 48.137 68.535 1.402 1.00 10.94 532 VAL A N 1
ATOM 1619 C CA . VAL A 1 216 ? 47.485 67.238 1.351 1.00 10.03 532 VAL A CA 1
ATOM 1620 C C . VAL A 1 216 ? 46.729 67.000 2.656 1.00 9.72 532 VAL A C 1
ATOM 1621 O O . VAL A 1 216 ? 47.289 67.107 3.726 1.00 9.99 532 VAL A O 1
ATOM 1625 N N . GLU A 1 217 ? 45.439 66.708 2.535 1.00 9.66 533 GLU A N 1
ATOM 1626 C CA . GLU A 1 217 ? 44.566 66.477 3.663 1.00 9.78 533 GLU A CA 1
ATOM 1627 C C . GLU A 1 217 ? 44.246 64.983 3.842 1.00 9.13 533 GLU A C 1
ATOM 1628 O O . GLU A 1 217 ? 43.968 64.556 4.945 1.00 8.56 533 GLU A O 1
ATOM 1634 N N . ALA A 1 218 ? 44.325 64.203 2.763 1.00 9.03 534 ALA A N 1
ATOM 1635 C CA . ALA A 1 218 ? 44.048 62.771 2.802 1.00 9.01 534 ALA A CA 1
ATOM 1636 C C . ALA A 1 218 ? 44.795 62.027 1.728 1.00 9.30 534 ALA A C 1
ATOM 1637 O O . ALA A 1 218 ? 44.864 62.471 0.579 1.00 8.84 534 ALA A O 1
ATOM 1639 N N . VAL A 1 219 ? 45.337 60.874 2.129 1.00 9.52 535 VAL A N 1
ATOM 1640 C CA . VAL A 1 219 ? 45.932 59.924 1.205 1.00 9.74 535 VAL A CA 1
ATOM 1641 C C . VAL A 1 219 ? 45.271 58.545 1.383 1.00 10.10 535 VAL A C 1
ATOM 1642 O O . VAL A 1 219 ? 44.821 58.168 2.483 1.00 9.46 535 VAL A O 1
ATOM 1646 N N . GLU A 1 220 ? 45.244 57.799 0.286 1.00 10.26 536 GLU A N 1
ATOM 1647 C CA . GLU A 1 220 ? 44.742 56.434 0.287 1.00 11.08 536 GLU A CA 1
ATOM 1648 C C . GLU A 1 220 ? 45.632 55.547 -0.555 1.00 10.66 536 GLU A C 1
ATOM 1649 O O . GLU A 1 220 ? 46.404 56.020 -1.391 1.00 10.26 536 GLU A O 1
ATOM 1655 N N . ASN A 1 221 ? 45.489 54.249 -0.344 1.00 11.36 537 ASN A N 1
ATOM 1656 C CA . ASN A 1 221 ? 46.103 53.255 -1.220 1.00 11.65 537 ASN A CA 1
ATOM 1657 C C . ASN A 1 221 ? 44.992 52.372 -1.782 1.00 12.24 537 ASN A C 1
ATOM 1658 O O . ASN A 1 221 ? 44.567 51.411 -1.143 1.00 13.03 537 ASN A O 1
ATOM 1663 N N . PRO A 1 222 ? 44.484 52.710 -2.976 1.00 13.41 538 PRO A N 1
ATOM 1664 C CA . PRO A 1 222 ? 43.360 51.941 -3.490 1.00 13.97 538 PRO A CA 1
ATOM 1665 C C . PRO A 1 222 ? 43.655 50.503 -3.971 1.00 14.22 538 PRO A C 1
ATOM 1666 O O . PRO A 1 222 ? 42.712 49.784 -4.298 1.00 14.68 538 PRO A O 1
ATOM 1670 N N . SER A 1 223 ? 44.911 50.067 -4.007 1.00 14.65 539 SER A N 1
ATOM 1671 C CA . SER A 1 223 ? 45.180 48.628 -4.251 1.00 14.79 539 SER A CA 1
ATOM 1672 C C . SER A 1 223 ? 44.685 47.773 -3.080 1.00 14.72 539 SER A C 1
ATOM 1673 O O . SER A 1 223 ? 44.468 46.581 -3.232 1.00 15.06 539 SER A O 1
ATOM 1676 N N . LEU A 1 224 ? 44.496 48.396 -1.914 1.00 13.75 540 LEU A N 1
ATOM 1677 C CA . LEU A 1 224 ? 44.177 47.681 -0.693 1.00 13.21 540 LEU A CA 1
ATOM 1678 C C . LEU A 1 224 ? 42.706 47.849 -0.320 1.00 13.27 540 LEU A C 1
ATOM 1679 O O . LEU A 1 224 ? 42.066 48.819 -0.732 1.00 13.25 540 LEU A O 1
ATOM 1684 N N . ARG A 1 225 ? 42.172 46.917 0.465 1.00 12.12 541 ARG A N 1
ATOM 1685 C CA . ARG A 1 225 ? 40.795 47.037 0.946 1.00 12.14 541 ARG A CA 1
ATOM 1686 C C . ARG A 1 225 ? 40.545 48.360 1.667 1.00 11.00 541 ARG A C 1
ATOM 1687 O O . ARG A 1 225 ? 39.551 49.046 1.396 1.00 10.93 541 ARG A O 1
ATOM 1695 N N . PHE A 1 226 ? 41.422 48.709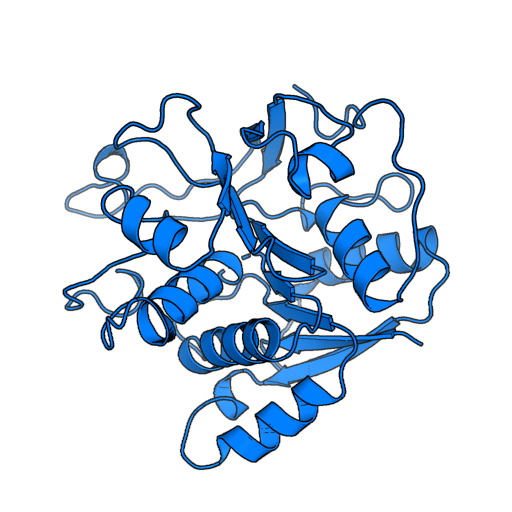 2.609 1.00 9.78 542 PHE A N 1
ATOM 1696 C CA . PHE A 1 226 ? 41.251 49.938 3.379 1.00 8.72 542 PHE A CA 1
ATOM 1697 C C . PHE A 1 226 ? 42.602 50.477 3.849 1.00 8.12 542 PHE A C 1
ATOM 1698 O O . PHE A 1 226 ? 43.245 49.926 4.732 1.00 6.69 542 PHE A O 1
ATOM 1706 N N . PHE A 1 227 ? 43.046 51.549 3.208 1.00 8.17 543 PHE A N 1
ATOM 1707 C CA . PHE A 1 227 ? 44.265 52.250 3.631 1.00 8.14 543 PHE A CA 1
ATOM 1708 C C . PHE A 1 227 ? 43.974 53.741 3.469 1.00 8.01 543 PHE A C 1
ATOM 1709 O O . PHE A 1 227 ? 43.866 54.222 2.357 1.00 8.29 543 PHE A O 1
ATOM 1717 N N . LEU A 1 228 ? 43.775 54.430 4.584 1.00 8.35 544 LEU A N 1
ATOM 1718 C CA . LEU A 1 228 ? 43.414 55.827 4.604 1.00 8.52 544 LEU A CA 1
ATOM 1719 C C . LEU A 1 228 ? 44.163 56.541 5.740 1.00 8.12 544 LEU A C 1
ATOM 1720 O O . LEU A 1 228 ? 44.310 55.994 6.819 1.00 8.82 544 LEU A O 1
ATOM 1725 N N . ALA A 1 229 ? 44.644 57.747 5.474 1.00 7.40 545 ALA A N 1
ATOM 1726 C CA . ALA A 1 229 ? 45.339 58.557 6.469 1.00 7.07 545 ALA A CA 1
ATOM 1727 C C . ALA A 1 229 ? 45.059 60.018 6.171 1.00 6.51 545 ALA A C 1
ATOM 1728 O O . ALA A 1 229 ? 45.119 60.456 5.022 1.00 6.66 545 ALA A O 1
ATOM 1730 N N . VAL A 1 230 ? 44.732 60.767 7.214 1.00 6.48 546 VAL A N 1
ATOM 1731 C CA . VAL A 1 230 ? 44.291 62.137 7.062 1.00 6.13 546 VAL A CA 1
ATOM 1732 C C . VAL A 1 230 ? 45.207 63.073 7.853 1.00 7.25 546 VAL A C 1
ATOM 1733 O O . VAL A 1 230 ? 45.868 62.653 8.795 1.00 7.97 546 VAL A O 1
ATOM 1737 N N . GLN A 1 231 ? 45.278 64.335 7.442 1.00 8.24 547 GLN A N 1
ATOM 1738 C CA . GLN A 1 231 ? 46.101 65.314 8.141 1.00 8.80 547 GLN A CA 1
ATOM 1739 C C . GLN A 1 231 ? 45.345 65.911 9.314 1.00 8.68 547 GLN A C 1
ATOM 1740 O O . GLN A 1 231 ? 45.883 66.035 10.431 1.00 7.84 547 GLN A O 1
ATOM 1746 N N . PHE A 1 232 ? 44.097 66.293 9.048 1.00 9.03 548 PHE A N 1
ATOM 1747 C CA . PHE A 1 232 ? 43.187 66.769 10.075 1.00 8.89 548 PHE A CA 1
ATOM 1748 C C . PHE A 1 232 ? 42.998 65.740 11.186 1.00 9.03 548 PHE A C 1
ATOM 1749 O O . PHE A 1 232 ? 43.359 64.562 11.044 1.00 9.46 548 PHE A O 1
ATOM 1757 N N . HIS A 1 233 ? 42.442 66.200 12.301 1.00 9.60 549 HIS A N 1
ATOM 1758 C CA . HIS A 1 233 ? 42.113 65.338 13.434 1.00 9.38 549 HIS A CA 1
ATOM 1759 C C . HIS A 1 233 ? 40.617 65.137 13.430 1.00 9.46 549 HIS A C 1
ATOM 1760 O O . HIS A 1 233 ? 39.869 66.004 13.897 1.00 9.85 549 HIS A O 1
ATOM 1767 N N . PRO A 1 234 ? 40.159 63.998 12.888 1.00 9.31 550 PRO A N 1
ATOM 1768 C CA . PRO A 1 234 ? 38.699 63.800 12.794 1.00 9.47 550 PRO A CA 1
ATOM 1769 C C . PRO A 1 234 ? 37.994 63.725 14.152 1.00 9.40 550 PRO A C 1
ATOM 1770 O O . PRO A 1 234 ? 36.820 64.043 14.246 1.00 9.76 550 PRO A O 1
ATOM 1774 N N . GLU A 1 235 ? 38.704 63.267 15.173 1.00 10.30 551 GLU A N 1
ATOM 1775 C CA . GLU A 1 235 ? 38.158 63.150 16.530 1.00 11.42 551 GLU A CA 1
ATOM 1776 C C . GLU A 1 235 ? 37.727 64.481 17.167 1.00 12.39 551 GLU A C 1
ATOM 1777 O O . GLU A 1 235 ? 36.945 64.470 18.112 1.00 13.37 551 GLU A O 1
ATOM 1783 N N . PHE A 1 236 ? 38.220 65.605 16.640 1.00 12.87 552 PHE A N 1
ATOM 1784 C CA . PHE A 1 236 ? 37.756 66.930 17.036 1.00 13.77 552 PHE A CA 1
ATOM 1785 C C . PHE A 1 236 ? 36.294 67.221 16.630 1.00 14.31 552 PHE A C 1
ATOM 1786 O O . PHE A 1 236 ? 35.698 68.146 17.171 1.00 14.30 552 PHE A O 1
ATOM 1794 N N . ILE A 1 237 ? 35.742 66.477 15.670 1.00 14.67 553 ILE A N 1
ATOM 1795 C CA . ILE A 1 237 ? 34.309 66.565 15.342 1.00 14.67 553 ILE A CA 1
ATOM 1796 C C . ILE A 1 237 ? 33.711 65.167 15.321 1.00 15.10 553 ILE A C 1
ATOM 1797 O O . ILE A 1 237 ? 33.801 64.467 14.319 1.00 15.24 553 ILE A O 1
ATOM 1802 N N . SER A 1 238 ? 33.129 64.757 16.448 1.00 15.24 554 SER A N 1
ATOM 1803 C CA . SER A 1 238 ? 32.469 63.467 16.561 1.00 15.66 554 SER A CA 1
ATOM 1804 C C . SER A 1 238 ? 31.515 63.456 17.751 1.00 16.68 554 SER A C 1
ATOM 1805 O O . SER A 1 238 ? 31.879 63.896 18.838 1.00 16.91 554 SER A O 1
ATOM 1808 N N . THR A 1 239 ? 30.303 62.953 17.535 1.00 17.27 555 THR A N 1
ATOM 1809 C CA . THR A 1 239 ? 29.333 62.757 18.603 1.00 18.31 555 THR A CA 1
ATOM 1810 C C . THR A 1 239 ? 28.781 61.324 18.461 1.00 18.43 555 THR A C 1
ATOM 1811 O O . THR A 1 239 ? 28.922 60.723 17.410 1.00 17.98 555 THR A O 1
ATOM 1815 N N . PRO A 1 240 ? 28.194 60.764 19.526 1.00 19.22 556 PRO A N 1
ATOM 1816 C CA . PRO A 1 240 ? 27.597 59.420 19.462 1.00 20.02 556 PRO A CA 1
ATOM 1817 C C . PRO A 1 240 ? 26.634 59.233 18.301 1.00 20.98 556 PRO A C 1
ATOM 1818 O O . PRO A 1 240 ? 26.587 58.162 17.712 1.00 21.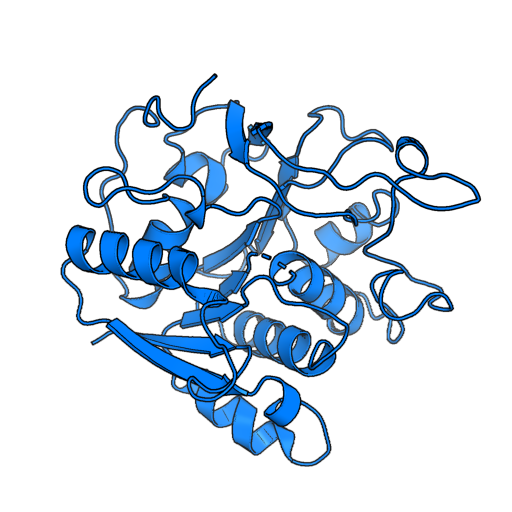59 556 PRO A O 1
ATOM 1822 N N . MET A 1 241 ? 25.883 60.282 17.985 1.00 22.13 557 MET A N 1
ATOM 1823 C CA . MET A 1 241 ? 24.903 60.238 16.920 1.00 23.47 557 MET A CA 1
ATOM 1824 C C . MET A 1 241 ? 25.476 60.608 15.569 1.00 22.52 557 MET A C 1
ATOM 1825 O O . MET A 1 241 ? 24.870 60.302 14.558 1.00 22.77 557 MET A O 1
ATOM 1830 N N . ASP A 1 242 ? 26.635 61.261 15.556 1.00 21.35 558 ASP A N 1
ATOM 1831 C CA . ASP A 1 242 ? 27.259 61.691 14.319 1.00 20.46 558 ASP A CA 1
ATOM 1832 C C . ASP A 1 242 ? 28.772 61.395 14.389 1.00 19.08 558 ASP A C 1
ATOM 1833 O O . ASP A 1 242 ? 29.593 62.306 14.545 1.00 17.58 558 ASP A O 1
ATOM 1838 N N . PRO A 1 243 ? 29.137 60.103 14.289 1.00 17.46 559 PRO A N 1
ATOM 1839 C CA . PRO A 1 243 ? 30.540 59.745 14.454 1.00 16.83 559 PRO A CA 1
ATOM 1840 C C . PRO A 1 243 ? 31.386 60.183 13.256 1.00 15.96 559 PRO A C 1
ATOM 1841 O O . PRO A 1 243 ? 30.874 60.290 12.150 1.00 15.71 559 PRO A O 1
ATOM 1845 N N . ALA A 1 244 ? 32.666 60.459 13.489 1.00 14.99 560 ALA A N 1
ATOM 1846 C CA . ALA A 1 244 ? 33.569 60.818 12.413 1.00 13.87 560 ALA A CA 1
ATOM 1847 C C . ALA A 1 244 ? 33.557 59.685 11.382 1.00 13.31 560 ALA A C 1
ATOM 1848 O O . ALA A 1 244 ? 33.876 58.545 11.730 1.00 13.18 560 ALA A O 1
ATOM 1850 N N . PRO A 1 245 ? 33.184 59.998 10.123 1.00 13.10 561 PRO A N 1
ATOM 1851 C CA . PRO A 1 245 ? 33.143 59.035 9.027 1.00 13.14 561 PRO A CA 1
ATOM 1852 C C . PRO A 1 245 ? 34.455 58.296 8.806 1.00 11.96 561 PRO A C 1
ATOM 1853 O O . PRO A 1 245 ? 34.448 57.116 8.502 1.00 10.88 561 PRO A O 1
ATOM 1857 N N . THR A 1 246 ? 35.566 59.006 8.952 1.00 11.26 562 THR A N 1
ATOM 1858 C CA . THR A 1 246 ? 36.886 58.406 8.775 1.00 10.94 562 THR A CA 1
ATOM 1859 C C . THR A 1 246 ? 37.074 57.246 9.748 1.00 10.95 562 THR A C 1
ATOM 1860 O O . THR A 1 246 ? 37.316 56.117 9.328 1.00 11.66 562 THR A O 1
ATOM 1864 N N . TYR A 1 247 ? 36.932 57.519 11.045 1.00 10.77 563 TYR A N 1
ATOM 1865 C CA . TYR A 1 247 ? 37.049 56.482 12.069 1.00 10.95 563 TYR A CA 1
ATOM 1866 C C . TYR A 1 247 ? 36.005 55.385 11.855 1.00 10.79 563 TYR A C 1
ATOM 1867 O O . TYR A 1 247 ? 36.304 54.199 12.020 1.00 10.88 563 TYR A O 1
ATOM 1876 N N . LEU A 1 248 ? 34.785 55.799 11.525 1.00 10.82 564 LEU A N 1
ATOM 1877 C CA . LEU A 1 248 ? 33.666 54.875 11.336 1.00 10.61 564 LEU A CA 1
ATOM 1878 C C . LEU A 1 248 ? 33.963 53.874 10.224 1.00 10.20 564 LEU A C 1
ATOM 1879 O O . LEU A 1 248 ? 33.716 52.699 10.393 1.00 10.28 564 LEU A O 1
ATOM 1884 N N . SER A 1 249 ? 34.514 54.353 9.104 1.00 9.59 565 SER A N 1
ATOM 1885 C CA . SER A 1 249 ? 34.800 53.517 7.940 1.00 9.34 565 SER A CA 1
ATOM 1886 C C . SER A 1 249 ? 35.959 52.560 8.199 1.00 9.33 565 SER A C 1
ATOM 1887 O O . SER A 1 249 ? 35.952 51.420 7.742 1.00 8.78 565 SER A O 1
ATOM 1890 N N . PHE A 1 250 ? 36.949 53.034 8.953 1.00 9.26 566 PHE A N 1
ATOM 1891 C CA . PHE A 1 250 ? 38.071 52.205 9.389 1.00 9.30 566 PHE A CA 1
ATOM 1892 C C . PHE A 1 250 ? 37.570 51.031 10.232 1.00 10.38 566 PHE A C 1
ATOM 1893 O O . PHE A 1 250 ? 37.933 49.880 9.969 1.00 10.17 566 PHE A O 1
ATOM 1901 N N . MET A 1 251 ? 36.748 51.334 11.236 1.00 11.35 567 MET A N 1
ATOM 1902 C CA . MET A 1 251 ? 36.235 50.325 12.153 1.00 13.14 567 MET A CA 1
ATOM 1903 C C . MET A 1 251 ? 35.306 49.358 11.417 1.00 11.83 567 MET A C 1
ATOM 1904 O O . MET A 1 251 ? 35.286 48.150 11.723 1.00 9.99 567 MET A O 1
ATOM 1909 N N . ALA A 1 252 ? 34.544 49.905 10.470 1.00 10.59 568 ALA A N 1
ATOM 1910 C CA . ALA A 1 252 ? 33.683 49.088 9.605 1.00 10.22 568 ALA A CA 1
ATOM 1911 C C . ALA A 1 252 ? 34.512 48.057 8.822 1.00 9.65 568 ALA A C 1
ATOM 1912 O O . ALA A 1 252 ? 34.243 46.872 8.871 1.00 9.44 568 ALA A O 1
ATOM 1914 N N . ALA A 1 253 ? 35.541 48.532 8.138 1.00 9.69 569 ALA A N 1
ATOM 1915 C CA . ALA A 1 253 ? 36.504 47.693 7.414 1.00 9.71 569 ALA A CA 1
ATOM 1916 C C . ALA A 1 253 ? 37.205 46.630 8.283 1.00 9.89 569 ALA A C 1
ATOM 1917 O O . ALA A 1 253 ? 37.401 45.477 7.854 1.00 9.97 569 ALA A O 1
ATOM 1919 N N . ALA A 1 254 ? 37.597 47.029 9.485 1.00 9.46 570 ALA A N 1
ATOM 1920 C CA . ALA A 1 254 ? 38.189 46.131 10.450 1.00 9.44 570 ALA A CA 1
ATOM 1921 C C . ALA A 1 254 ? 37.211 45.042 10.894 1.00 9.64 570 ALA A C 1
ATOM 1922 O O . ALA A 1 254 ? 37.594 43.875 11.010 1.00 9.35 570 ALA A O 1
ATOM 1924 N N . ALA A 1 255 ? 35.964 45.427 11.128 1.00 9.42 571 ALA A N 1
ATOM 1925 C CA . ALA A 1 255 ? 34.930 44.490 11.535 1.00 10.86 571 ALA A CA 1
ATOM 1926 C C . ALA A 1 255 ? 34.434 43.632 10.357 1.00 11.18 571 ALA A C 1
ATOM 1927 O O . ALA A 1 255 ? 33.675 42.691 10.557 1.00 11.49 571 ALA A O 1
ATOM 1929 N N . LYS A 1 256 ? 34.850 43.976 9.138 1.00 11.43 572 LYS A N 1
ATOM 1930 C CA . LYS A 1 256 ? 34.439 43.266 7.918 1.00 12.31 572 LYS A CA 1
ATOM 1931 C C . LYS A 1 256 ? 32.922 43.407 7.738 1.00 12.30 572 LYS A C 1
ATOM 1932 O O . LYS A 1 256 ? 32.221 42.451 7.422 1.00 11.84 572 LYS A O 1
ATOM 1938 N N . LYS A 1 257 ? 32.450 44.637 7.951 1.00 12.79 573 LYS A N 1
ATOM 1939 C CA . LYS A 1 257 ? 31.051 44.989 7.864 1.00 13.79 573 LYS A CA 1
ATOM 1940 C C . LYS A 1 257 ? 30.844 46.111 6.878 1.00 13.56 573 LYS A C 1
ATOM 1941 O O . LYS A 1 257 ? 31.736 46.899 6.608 1.00 13.19 573 LYS A O 1
ATOM 1947 N N . ASP A 1 258 ? 29.626 46.180 6.374 1.00 14.54 574 ASP A N 1
ATOM 1948 C CA . ASP A 1 258 ? 29.193 47.269 5.518 1.00 15.49 574 ASP A CA 1
ATOM 1949 C C . ASP A 1 258 ? 28.594 48.372 6.421 1.00 16.28 574 ASP A C 1
ATOM 1950 O O . ASP A 1 258 ? 28.456 48.222 7.644 1.00 16.73 574 ASP A O 1
ATOM 1955 N N . TYR A 1 259 ? 28.274 49.493 5.818 1.00 17.05 575 TYR A N 1
ATOM 1956 C CA . TYR A 1 259 ? 27.622 50.564 6.529 1.00 17.91 575 TYR A CA 1
ATOM 1957 C C . TYR A 1 259 ? 26.836 51.403 5.537 1.00 17.91 575 TYR A C 1
ATOM 1958 O O . TYR A 1 259 ? 27.290 51.619 4.419 1.00 18.43 575 TYR A O 1
ATOM 1967 N N . VAL A 1 260 ? 25.667 51.884 5.940 1.00 18.10 576 VAL A N 1
ATOM 1968 C CA . VAL A 1 260 ? 24.901 52.774 5.074 1.00 18.95 576 VAL A CA 1
ATOM 1969 C C . VAL A 1 260 ? 25.278 54.235 5.343 1.00 18.41 576 VAL A C 1
ATOM 1970 O O . VAL A 1 260 ? 24.954 54.783 6.384 1.00 18.31 576 VAL A O 1
ATOM 1974 N N . TRP A 1 261 ? 25.998 54.839 4.403 1.00 18.09 577 TRP A N 1
ATOM 1975 C CA . TRP A 1 261 ? 26.372 56.247 4.489 1.00 17.99 577 TRP A CA 1
ATOM 1976 C C . TRP A 1 261 ? 25.135 57.101 4.137 1.00 18.24 577 TRP A C 1
ATOM 1977 O O . TRP A 1 261 ? 24.345 56.721 3.269 1.00 17.72 577 TRP A O 1
ATOM 1988 N N . PRO A 1 262 ? 24.938 58.222 4.845 1.00 18.36 578 PRO A N 1
ATOM 1989 C CA . PRO A 1 262 ? 23.812 59.090 4.494 1.00 18.75 578 PRO A CA 1
ATOM 1990 C C . PRO A 1 262 ? 23.893 59.619 3.069 1.00 19.32 578 PRO A C 1
ATOM 1991 O O . PRO A 1 262 ? 24.956 59.609 2.449 1.00 19.41 578 PRO A O 1
ATOM 1995 N N . GLN A 1 263 ? 22.761 60.112 2.572 1.00 19.89 579 GLN A N 1
ATOM 1996 C CA . GLN A 1 263 ? 22.688 60.683 1.241 1.00 20.28 579 GLN A CA 1
ATOM 1997 C C . GLN A 1 263 ? 23.428 62.011 1.177 1.00 20.62 579 GLN A C 1
ATOM 1998 O O . GLN A 1 263 ? 23.802 62.463 0.109 1.00 20.01 579 GLN A O 1
ATOM 2004 N N . LYS A 1 264 ? 23.616 62.636 2.330 1.00 21.67 580 LYS A N 1
ATOM 2005 C CA . LYS A 1 264 ? 24.258 63.932 2.398 1.00 22.22 580 LYS A CA 1
ATOM 2006 C C . LYS A 1 264 ? 25.102 63.955 3.652 1.00 22.50 580 LYS A C 1
ATOM 2007 O O . LYS A 1 264 ? 24.684 63.467 4.704 1.00 21.78 580 LYS A O 1
ATOM 2013 N N . CYS A 1 265 ? 26.300 64.521 3.509 1.00 22.84 581 CYS A N 1
ATOM 2014 C CA . CYS A 1 265 ? 27.226 64.713 4.605 1.00 22.69 581 CYS A CA 1
ATOM 2015 C C . CYS A 1 265 ? 26.596 65.573 5.690 1.00 23.03 581 CYS A C 1
ATOM 2016 O O . CYS A 1 265 ? 26.025 66.630 5.399 1.00 23.96 581 CYS A O 1
ATOM 2019 N N . SER A 1 266 ? 26.725 65.137 6.931 1.00 22.79 582 SER A N 1
ATOM 2020 C CA . SER A 1 266 ? 26.268 65.904 8.079 1.00 23.05 582 SER A CA 1
ATOM 2021 C C . SER A 1 266 ? 26.762 67.363 8.042 1.00 23.55 582 SER A C 1
ATOM 2022 O O . SER A 1 266 ? 27.887 67.653 7.615 1.00 23.39 582 SER A O 1
ATOM 2025 N N . GLN A 1 267 ? 25.906 68.267 8.503 1.00 23.93 583 GLN A N 1
ATOM 2026 C CA . GLN A 1 267 ? 26.207 69.699 8.526 1.00 24.62 583 GLN A CA 1
ATOM 2027 C C . GLN A 1 267 ? 27.348 70.059 9.469 1.00 24.39 583 GLN A C 1
ATOM 2028 O O . GLN A 1 267 ? 27.932 71.119 9.340 1.00 24.08 583 GLN A O 1
ATOM 2034 N N . ARG A 1 268 ? 27.643 69.173 10.417 1.00 24.75 584 ARG A N 1
ATOM 2035 C CA . ARG A 1 268 ? 28.793 69.325 11.310 1.00 24.93 584 ARG A CA 1
ATOM 2036 C C . ARG A 1 268 ? 30.134 69.360 10.554 1.00 23.96 584 ARG A C 1
ATOM 2037 O O . ARG A 1 268 ? 31.123 69.862 11.088 1.00 23.40 584 ARG A O 1
ATOM 2045 N N . ARG A 1 269 ? 30.167 68.815 9.335 1.00 23.31 585 ARG A N 1
ATOM 2046 C CA . ARG A 1 269 ? 31.399 68.801 8.525 1.00 23.00 585 ARG A CA 1
ATOM 2047 C C . ARG A 1 269 ? 31.237 69.505 7.171 1.00 23.51 585 ARG A C 1
ATOM 2048 O O . ARG A 1 269 ? 32.071 69.356 6.283 1.00 22.86 585 ARG A O 1
ATOM 2056 N N . LEU A 1 270 ? 30.181 70.310 7.045 1.00 24.21 586 LEU A N 1
ATOM 2057 C CA . LEU A 1 270 ? 29.966 71.168 5.879 1.00 24.77 586 LEU A CA 1
ATOM 2058 C C . LEU A 1 270 ? 30.173 72.649 6.239 1.00 25.54 586 LEU A C 1
ATOM 2059 O O . LEU A 1 270 ? 30.077 73.050 7.398 1.00 24.90 586 LEU A O 1
ATOM 2064 N N . LYS A 1 271 ? 30.472 73.454 5.227 1.00 27.18 587 LYS A N 1
ATOM 2065 C CA . LYS A 1 271 ? 30.730 74.894 5.419 1.00 28.49 587 LYS A CA 1
ATOM 2066 C C . LYS A 1 271 ? 29.477 75.604 5.949 1.00 29.13 587 LYS A C 1
ATOM 2067 O O . LYS A 1 271 ? 28.363 75.367 5.446 1.00 30.21 587 LYS A O 1
#

Solvent-accessible surface area: 11867 Å² total

InterPro domains:
  IPR004468 CTP synthase [PTHR11550] (27-574)
  IPR004468 CTP synthase [TIGR00337] (26-569)
  IPR017456 CTP synthase, N-terminal [PF06418] (27-295)
  IPR017456 CTP synthase, N-terminal [cd03113] (27-291)
  IPR017926 Glutamine amidotransferase [PF00117] (339-567)
  IPR027417 P-loop containing nucleoside triphosphate hydrolase [G3DSA:3.40.50.300] (20-318)
  IPR027417 P-loop containing nucleoside triphosphate hydrolase [SSF52540] (27-295)
  IPR029062 Class I glutamine amidotransferase-like [G3DSA:3.40.50.880] (319-589)
  IPR029062 Class I glutamine amidotransferase-like [SSF52317] (324-572)
  IPR033828 CTP synthase GATase domain [cd01746] (325-567)

Secondary structure (DSSP, 8-state):
-EEEEEEE--HHHHTTTTHHHHHHHHHHHHHHT--EEEEEEEGGGGSSTTTHHHHHHHHT-SEEEE----TTTTHHHHHHHHHHHHHHT--EEE--HHHHHHHHHIIIII--TT-EETTT-TT-S-EEEE--GGGB-SS-B--EEEEEEEEE--TTSHHHHHTTT-SEEEEEEEE--EE-GGGHHHHHHTT-EEEEES-TT--TTPPEEEEE-TTSSSEEEESS-GGGS-BTTB--HHHHHHHHHHHT------SS--GGG--

Radius of gyration: 17.18 Å; Cα contacts (8 Å, |Δi|>4): 565; chains: 1; bounding box: 47×43×41 Å

Foldseek 3Di:
DAEEEEEAADPVPCPCVCVLVVVLLVLLCLQVVHDYDYDDHHLCCCDDPNNVVVLVVLLPGQEYEYEDDDDPRNLVSLLSSLVSCVVRLRAYEYQNNVQSVQQSLCCPQLPQVQEHACRNPVPRPHNQKYAQPVQDDPVGGDFFWFKAKKAFQDCPDPVCVLQLNDGIWIFTATDGIFGQLVCPVSCVVSQKDQGIWRDNVSDRPIGGAKIFRVVHPHGIYGNGDQSVQADSVRRRSSSNVSSCSSVVHDDDRDNHGDPSTHD

CATH classification: 3.40.50.880

B-factor: mean 17.2, std 6.87, range [3.1, 44.02]

Nearest PDB structures (foldseek):
  2w7t-assembly1_A  TM=1.003E+00  e=1.436E-59  Trypanosoma brucei
  3nva-assembly1_A  TM=9.395E-01  e=7.217E-26  Saccharolobus solfataricus
  8fvd-assembly1_A-2  TM=9.125E-01  e=2.999E-25  Escherichia coli
  2ad5-assembly1_A  TM=9.004E-01  e=8.594E-25  Escherichia coli K-12
  4zdj-assembly1_A  TM=9.262E-01  e=8.405E-23  Mycobacterium tuberculosis H37Rv

Sequence (263 aa):
TVRIAFVGKYLQDAGDTYFSVLQCFEHCQIALQVRLDILYVDSEELEGPNADEARKALLGCDGIFVPGGFGNRGVDGKCAAAQVARMNNIPYFGVLGMQVAVIELSRNVVGWSDANSEEFNKESTHQVVRIMDCDRNKMGANMHLGACDVYIVEKSSIMAKIYSKSNIVVERHRHRYEVNTAYFEDLRKAGLCISAVTDPTFSSRCRVEAVENPSLRFFLAVQFHPEFISTPMDPAPTYLSFMAAAAKKDYVWPQKCSQRRLK

GO terms:
  GO:0036064 ciliary basal body (C, IDA)
  GO:0005737 cytoplasm (C, IDA)
  GO:0003883 CTP synthase activity (F, EXP)
  GO:0006241 CTP biosynthetic process (P, EXP)